Protein AF-A0A840X1L0-F1 (afdb_monomer)

Radius of gyration: 20.48 Å; Cα contacts (8 Å, |Δi|>4): 246; chains: 1; bounding box: 60×46×47 Å

Nearest PDB structures (foldseek):
  3f29-assembly1_B  TM=5.131E-01  e=6.169E+00  Thioalkalivibrio nitratireducens
  8aw5-assembly1_A  TM=2.197E-01  e=5.873E+00  Aquifex aeolicus VF5

Structure (mmCIF, N/CA/C/O backbone):
data_AF-A0A840X1L0-F1
#
_entry.id   AF-A0A840X1L0-F1
#
loop_
_atom_site.group_PDB
_atom_site.id
_atom_site.type_symbol
_atom_site.label_atom_id
_atom_site.label_alt_id
_atom_site.label_comp_id
_atom_site.label_asym_id
_atom_site.label_entity_id
_atom_site.label_seq_id
_atom_site.pdbx_PDB_ins_code
_atom_site.Cartn_x
_atom_site.Cartn_y
_atom_site.Cartn_z
_atom_site.occupancy
_atom_site.B_iso_or_equiv
_atom_site.auth_seq_id
_atom_site.auth_comp_id
_atom_site.auth_asym_id
_atom_site.auth_atom_id
_atom_site.pdbx_PDB_model_num
ATOM 1 N N . MET A 1 1 ? 15.094 -2.395 4.837 1.00 76.94 1 MET A N 1
ATOM 2 C CA . MET A 1 1 ? 13.686 -2.517 4.386 1.00 76.94 1 MET A CA 1
ATOM 3 C C . MET A 1 1 ? 12.914 -3.571 5.169 1.00 76.94 1 MET A C 1
ATOM 5 O O . MET A 1 1 ? 11.973 -3.177 5.838 1.00 76.94 1 MET A O 1
ATOM 9 N N . MET A 1 2 ? 13.330 -4.845 5.194 1.00 79.12 2 MET A N 1
ATOM 10 C CA . MET A 1 2 ? 12.632 -5.902 5.961 1.00 79.12 2 MET A CA 1
ATOM 11 C C . MET A 1 2 ? 12.401 -5.561 7.449 1.00 79.12 2 MET A C 1
ATOM 13 O O . MET A 1 2 ? 11.320 -5.793 7.987 1.00 79.12 2 MET A O 1
ATOM 17 N N . LEU A 1 3 ? 13.386 -4.930 8.101 1.00 83.38 3 LEU A N 1
ATOM 18 C CA . LEU A 1 3 ? 13.249 -4.443 9.479 1.00 83.38 3 LEU A CA 1
ATOM 19 C C . LEU A 1 3 ? 12.115 -3.411 9.621 1.00 83.38 3 LEU A C 1
ATOM 21 O O . LEU A 1 3 ? 11.230 -3.569 10.457 1.00 83.38 3 LEU A O 1
ATOM 25 N N . ALA A 1 4 ? 12.105 -2.388 8.761 1.00 81.19 4 ALA A N 1
ATOM 26 C CA . ALA A 1 4 ? 11.082 -1.345 8.772 1.00 81.19 4 ALA A CA 1
ATOM 27 C C . ALA A 1 4 ? 9.690 -1.914 8.463 1.00 81.19 4 ALA A C 1
ATOM 29 O O . ALA A 1 4 ? 8.720 -1.544 9.118 1.00 81.19 4 ALA A O 1
ATOM 30 N N . THR A 1 5 ? 9.579 -2.873 7.534 1.00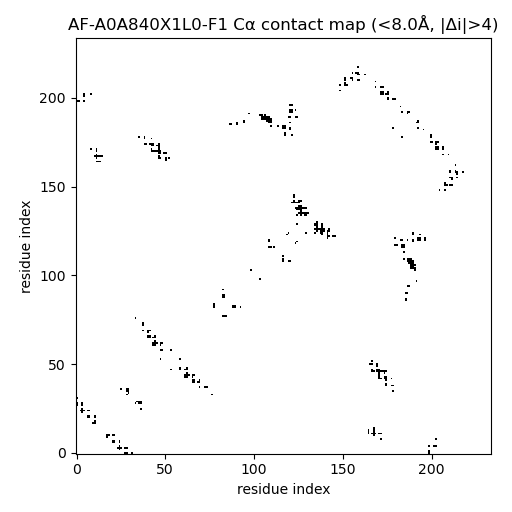 81.44 5 THR A N 1
ATOM 31 C CA . THR A 1 5 ? 8.301 -3.547 7.266 1.00 81.44 5 THR A CA 1
ATOM 32 C C . THR A 1 5 ? 7.798 -4.314 8.489 1.00 81.44 5 THR A C 1
ATOM 34 O O . THR A 1 5 ? 6.617 -4.225 8.810 1.00 81.44 5 THR A O 1
ATOM 37 N N . GLY A 1 6 ? 8.681 -4.990 9.232 1.00 81.19 6 GLY A N 1
ATOM 38 C CA . GLY A 1 6 ? 8.312 -5.662 10.483 1.00 81.19 6 GLY A CA 1
ATOM 39 C C . GLY A 1 6 ? 7.810 -4.687 11.553 1.00 81.19 6 GLY A C 1
ATOM 40 O O . GLY A 1 6 ? 6.776 -4.929 12.177 1.00 81.19 6 GLY A O 1
ATOM 41 N N . MET A 1 7 ? 8.487 -3.546 11.712 1.00 82.19 7 MET A N 1
ATOM 42 C CA . MET A 1 7 ? 8.081 -2.485 12.644 1.00 82.19 7 MET A CA 1
ATOM 43 C C . MET A 1 7 ? 6.714 -1.883 12.283 1.00 82.19 7 MET A C 1
ATOM 45 O O . MET A 1 7 ? 5.885 -1.677 13.170 1.00 82.19 7 MET A O 1
ATOM 49 N N . LEU A 1 8 ? 6.433 -1.663 10.994 1.00 82.88 8 LEU A N 1
ATOM 50 C CA . LEU A 1 8 ? 5.134 -1.154 10.534 1.00 82.88 8 LEU A CA 1
ATOM 51 C C . LEU A 1 8 ? 3.996 -2.162 10.723 1.00 82.88 8 LEU A C 1
ATOM 53 O O . LEU A 1 8 ? 2.892 -1.783 11.116 1.00 82.88 8 LEU A O 1
ATOM 57 N N . LEU A 1 9 ? 4.259 -3.450 10.492 1.00 80.88 9 LEU A N 1
ATOM 58 C CA . LEU A 1 9 ? 3.289 -4.510 10.773 1.00 80.88 9 LEU A CA 1
ATOM 59 C C . LEU A 1 9 ? 2.964 -4.586 12.272 1.00 80.88 9 LEU A C 1
ATOM 61 O O . LEU A 1 9 ? 1.806 -4.776 12.645 1.00 80.88 9 LEU A O 1
ATOM 65 N N . TRP A 1 10 ? 3.961 -4.383 13.136 1.00 81.62 10 TRP A N 1
ATOM 66 C CA . TRP A 1 10 ? 3.752 -4.314 14.582 1.00 81.62 10 TRP A CA 1
ATOM 67 C C . TRP A 1 10 ? 2.974 -3.061 15.006 1.00 81.62 10 TRP A C 1
ATOM 69 O O . TRP A 1 10 ? 2.060 -3.140 15.833 1.00 81.62 10 TRP A O 1
ATOM 79 N N . PHE A 1 11 ? 3.284 -1.911 14.403 1.00 80.75 11 PHE A N 1
ATOM 80 C CA . PHE A 1 11 ? 2.536 -0.669 14.597 1.00 80.75 11 PHE A CA 1
ATOM 81 C C . PHE A 1 11 ? 1.050 -0.846 14.255 1.00 80.75 11 PHE A C 1
ATOM 83 O O . PHE A 1 11 ? 0.192 -0.453 15.047 1.00 80.75 11 PHE A O 1
ATOM 90 N N . ALA A 1 12 ? 0.733 -1.516 13.143 1.00 75.31 12 ALA A N 1
ATOM 91 C CA . ALA A 1 12 ? -0.646 -1.745 12.715 1.00 75.31 12 ALA A CA 1
ATOM 92 C C . ALA A 1 12 ? -1.486 -2.541 13.731 1.00 75.31 12 ALA A C 1
ATOM 94 O O . ALA A 1 12 ? -2.704 -2.400 13.758 1.00 75.31 12 ALA A O 1
ATOM 95 N N . LYS A 1 13 ? -0.871 -3.343 14.607 1.00 75.88 13 LYS A N 1
ATOM 96 C CA . LYS A 1 13 ? -1.610 -4.045 15.666 1.00 75.88 13 LYS A CA 1
ATOM 97 C C . LYS A 1 13 ? -2.106 -3.096 16.763 1.00 75.88 13 LYS A C 1
ATOM 99 O O . LYS A 1 13 ? -3.171 -3.320 17.315 1.00 75.88 13 LYS A O 1
ATOM 104 N N . ASN A 1 14 ? -1.333 -2.063 17.100 1.00 73.62 14 ASN A N 1
ATOM 105 C CA . ASN A 1 14 ? -1.653 -1.108 18.166 1.00 73.62 14 ASN A CA 1
ATOM 106 C C . ASN A 1 14 ? -1.073 0.277 17.828 1.00 73.62 14 ASN A C 1
ATOM 108 O O . ASN A 1 14 ? 0.032 0.601 18.277 1.00 73.62 14 ASN A O 1
ATOM 112 N N . PRO A 1 15 ? -1.801 1.115 17.068 1.00 68.50 15 PRO A N 1
ATOM 113 C CA . PRO A 1 15 ? -1.257 2.375 16.564 1.00 68.50 15 PRO A CA 1
ATOM 114 C C . PRO A 1 15 ? -0.980 3.408 17.669 1.00 68.50 15 PRO A C 1
ATOM 116 O O . PRO A 1 15 ? -0.038 4.186 17.562 1.00 68.50 15 PRO A O 1
ATOM 119 N N . SER A 1 16 ? -1.747 3.402 18.765 1.00 64.56 16 SER A N 1
ATOM 120 C CA . SER A 1 16 ? -1.632 4.403 19.839 1.00 64.56 16 SER A CA 1
ATOM 121 C C . SER A 1 16 ? -0.413 4.224 20.748 1.00 64.56 16 SER A C 1
ATOM 123 O O . SER A 1 16 ? 0.086 5.203 21.293 1.00 64.56 16 SER A O 1
ATOM 125 N N . ARG A 1 17 ? 0.088 2.994 20.921 1.00 68.88 17 ARG A N 1
ATOM 126 C CA . ARG A 1 17 ? 1.220 2.697 21.822 1.00 68.88 17 ARG A CA 1
ATOM 127 C C . ARG A 1 17 ? 2.572 2.617 21.118 1.00 68.88 17 ARG A C 1
ATOM 129 O O . ARG A 1 17 ? 3.599 2.570 21.782 1.00 68.88 17 ARG A O 1
ATOM 136 N N . HIS A 1 18 ? 2.587 2.600 19.789 1.00 78.31 18 HIS A N 1
ATOM 137 C CA . HIS A 1 18 ? 3.784 2.293 19.005 1.00 78.31 18 HIS A CA 1
ATOM 138 C C . HIS A 1 18 ? 4.241 3.453 18.109 1.00 78.31 18 HIS A C 1
ATOM 140 O O . HIS A 1 18 ? 4.889 3.227 17.090 1.00 78.31 18 HIS A O 1
ATOM 146 N N . LEU A 1 19 ? 3.953 4.705 18.486 1.00 77.19 19 LEU A N 1
ATOM 147 C CA . LEU A 1 19 ? 4.343 5.883 17.700 1.00 77.19 19 LEU A CA 1
ATOM 148 C C . LEU A 1 19 ? 5.865 5.979 17.483 1.00 77.19 19 LEU A C 1
ATOM 150 O O . LEU A 1 19 ? 6.313 6.329 16.396 1.00 77.19 19 LEU A O 1
ATOM 154 N N . MET A 1 20 ? 6.672 5.587 18.476 1.00 80.00 20 MET A N 1
ATOM 155 C CA . MET A 1 20 ? 8.137 5.550 18.339 1.00 80.00 20 MET A CA 1
ATOM 156 C C . MET A 1 20 ? 8.606 4.507 17.307 1.00 80.00 20 MET A C 1
ATOM 158 O O . MET A 1 20 ? 9.593 4.727 16.603 1.00 80.00 20 MET A O 1
ATOM 162 N N . LEU A 1 21 ? 7.880 3.390 17.164 1.00 83.25 21 LEU A N 1
ATOM 163 C CA . LEU A 1 21 ? 8.160 2.380 16.137 1.00 83.25 21 LEU A CA 1
ATOM 164 C C . LEU A 1 21 ? 7.781 2.879 14.740 1.00 83.25 21 LEU A C 1
ATOM 166 O O . LEU A 1 21 ? 8.489 2.593 13.781 1.00 83.25 21 LEU A O 1
ATOM 170 N N . LEU A 1 22 ? 6.706 3.664 14.623 1.00 83.25 22 LEU A N 1
ATOM 171 C CA . LEU A 1 22 ? 6.345 4.317 13.364 1.00 83.25 22 LEU A CA 1
ATOM 172 C C . LEU A 1 22 ? 7.429 5.307 12.921 1.00 83.25 22 LEU A C 1
ATOM 174 O O . LEU A 1 22 ? 7.860 5.256 11.772 1.00 83.25 22 LEU A O 1
ATOM 178 N N . LEU A 1 23 ? 7.879 6.183 13.826 1.00 84.69 23 LEU A N 1
ATOM 179 C CA . LEU A 1 23 ? 8.892 7.194 13.513 1.00 84.69 23 LEU A CA 1
ATOM 180 C C . LEU A 1 23 ? 10.217 6.550 13.095 1.00 84.69 23 LEU A C 1
ATOM 182 O O . LEU A 1 23 ? 10.747 6.881 12.040 1.00 84.69 23 LEU A O 1
ATOM 186 N N . SER A 1 24 ? 10.706 5.571 13.861 1.00 84.94 24 SER A N 1
ATOM 187 C CA . SER A 1 24 ? 11.935 4.844 13.510 1.00 84.94 24 SER A CA 1
ATOM 188 C C . SER A 1 24 ? 11.811 4.079 12.187 1.00 84.94 24 SER A C 1
ATOM 190 O O . SER A 1 24 ? 12.725 4.135 11.361 1.00 84.94 24 SER A O 1
ATOM 192 N N . ALA A 1 25 ? 10.674 3.424 11.928 1.00 86.12 25 ALA A N 1
ATOM 193 C CA . ALA A 1 25 ? 10.432 2.752 10.655 1.00 86.12 25 ALA A CA 1
ATOM 194 C C . ALA A 1 25 ? 10.409 3.735 9.475 1.00 86.12 25 ALA A C 1
ATOM 196 O O . ALA A 1 25 ? 11.018 3.450 8.443 1.00 86.12 25 ALA A O 1
ATOM 197 N N . LEU A 1 26 ? 9.759 4.894 9.630 1.00 85.25 26 LEU A N 1
ATOM 198 C CA . LEU A 1 26 ? 9.714 5.942 8.610 1.00 85.25 26 LEU A CA 1
ATOM 199 C C . LEU A 1 26 ? 11.097 6.526 8.332 1.00 85.25 26 LEU A C 1
ATOM 201 O O . LEU A 1 26 ? 11.437 6.686 7.166 1.00 85.25 26 LEU A O 1
ATOM 205 N N . THR A 1 27 ? 11.922 6.772 9.353 1.00 84.44 27 THR A N 1
ATOM 206 C CA . THR A 1 27 ? 13.304 7.239 9.157 1.00 84.44 27 THR A CA 1
ATOM 207 C C . THR A 1 27 ? 14.124 6.221 8.368 1.00 84.44 27 THR A C 1
ATOM 209 O O . THR A 1 27 ? 14.768 6.575 7.382 1.00 84.44 27 THR A O 1
ATOM 212 N N . ILE A 1 28 ? 14.055 4.938 8.737 1.00 86.00 28 ILE A N 1
ATOM 213 C CA . ILE A 1 28 ? 14.758 3.868 8.010 1.00 86.00 28 ILE A CA 1
ATOM 214 C C . ILE A 1 28 ? 14.237 3.754 6.571 1.00 86.00 28 ILE A C 1
ATOM 216 O O . ILE A 1 28 ? 15.016 3.523 5.642 1.00 86.00 28 ILE A O 1
ATOM 220 N N . MET A 1 29 ? 12.925 3.906 6.364 1.00 84.31 29 MET A N 1
ATOM 221 C CA . MET A 1 29 ? 12.347 3.901 5.024 1.00 84.31 29 MET A CA 1
ATOM 222 C C . MET A 1 29 ? 12.797 5.103 4.201 1.00 84.31 29 MET A C 1
ATOM 224 O O . MET A 1 29 ? 13.170 4.910 3.049 1.00 84.31 29 MET A O 1
ATOM 228 N N . LEU A 1 30 ? 12.823 6.299 4.786 1.00 81.00 30 LEU A N 1
ATOM 229 C CA . LEU A 1 30 ? 13.235 7.527 4.115 1.00 81.00 30 LEU A CA 1
ATOM 230 C C . LEU A 1 30 ? 14.690 7.442 3.640 1.00 81.00 30 LEU A C 1
ATOM 232 O O . LEU A 1 30 ? 14.973 7.786 2.497 1.00 81.00 30 LEU A O 1
ATOM 236 N N . LEU A 1 31 ? 15.585 6.915 4.484 1.00 78.38 31 LEU A N 1
ATOM 237 C CA . LEU A 1 31 ? 17.009 6.771 4.167 1.00 78.38 31 LEU A CA 1
ATOM 238 C C . LEU A 1 31 ? 17.273 5.791 3.022 1.00 78.38 31 LEU A C 1
ATOM 240 O O . LEU A 1 31 ? 18.158 6.019 2.204 1.00 78.38 31 LEU A O 1
ATOM 244 N N . VAL A 1 32 ? 16.539 4.678 2.975 1.00 77.19 32 VAL A N 1
ATOM 245 C CA . VAL A 1 32 ? 16.833 3.608 2.011 1.00 77.19 32 VAL A CA 1
ATOM 246 C C . VAL A 1 32 ? 15.974 3.730 0.746 1.00 77.19 32 VAL A C 1
ATOM 248 O O . VAL A 1 32 ? 16.472 3.448 -0.341 1.00 77.19 32 VAL A O 1
ATOM 251 N N . ARG A 1 33 ? 14.689 4.109 0.857 1.00 76.69 33 ARG A N 1
ATOM 252 C CA . ARG A 1 33 ? 13.728 4.264 -0.260 1.00 76.69 33 ARG A CA 1
ATOM 253 C C . ARG A 1 33 ? 12.643 5.307 0.074 1.00 76.69 33 ARG A C 1
ATOM 255 O O . ARG A 1 33 ? 11.551 4.926 0.512 1.00 76.69 33 ARG A O 1
ATOM 262 N N . PRO A 1 34 ? 12.889 6.603 -0.183 1.00 77.94 34 PRO A N 1
ATOM 263 C CA . PRO A 1 34 ? 12.006 7.687 0.254 1.00 77.94 34 PRO A CA 1
ATOM 264 C C . PRO A 1 34 ? 10.583 7.616 -0.321 1.00 77.94 34 PRO A C 1
ATOM 266 O O . PRO A 1 34 ? 9.619 7.893 0.391 1.00 77.94 34 PRO A O 1
ATOM 269 N N . HIS A 1 35 ? 10.416 7.138 -1.558 1.00 78.81 35 HIS A N 1
ATOM 270 C CA . HIS A 1 35 ? 9.094 6.951 -2.171 1.00 78.81 35 HIS A CA 1
ATOM 271 C C . HIS A 1 35 ? 8.207 5.958 -1.395 1.00 78.81 35 HIS A C 1
ATOM 273 O O . HIS A 1 35 ? 7.007 6.187 -1.256 1.00 78.81 35 HIS A O 1
ATOM 279 N N . MET A 1 36 ? 8.773 4.881 -0.831 1.00 82.50 36 MET A N 1
ATOM 280 C CA . MET A 1 36 ? 7.998 3.898 -0.056 1.00 82.50 36 MET A CA 1
ATOM 281 C C . MET A 1 36 ? 7.487 4.487 1.262 1.00 82.50 36 MET A C 1
ATOM 283 O O . MET A 1 36 ? 6.375 4.161 1.682 1.00 82.50 36 MET A O 1
ATOM 287 N N . ALA A 1 37 ? 8.281 5.359 1.897 1.00 84.00 37 ALA A N 1
ATOM 288 C CA . ALA A 1 37 ? 7.882 6.079 3.105 1.00 84.00 37 ALA A CA 1
ATOM 289 C C . ALA A 1 37 ? 6.722 7.038 2.810 1.00 84.00 37 ALA A C 1
ATOM 291 O O . ALA A 1 37 ? 5.739 7.072 3.552 1.00 84.00 37 ALA A O 1
ATOM 292 N N . LEU A 1 38 ? 6.804 7.764 1.690 1.00 82.94 38 LEU A N 1
ATOM 293 C CA . LEU A 1 38 ? 5.766 8.699 1.263 1.00 82.94 38 LEU A CA 1
ATOM 294 C C . LEU A 1 38 ? 4.433 7.986 1.003 1.00 82.94 38 LEU A C 1
ATOM 296 O O . LEU A 1 38 ? 3.395 8.400 1.519 1.00 82.94 38 LEU A O 1
ATOM 300 N N . MET A 1 39 ? 4.466 6.862 0.280 1.00 86.25 39 MET A N 1
ATOM 301 C CA . MET A 1 39 ? 3.274 6.039 0.045 1.00 86.25 39 MET A CA 1
ATOM 302 C C . MET A 1 39 ? 2.659 5.526 1.353 1.00 86.25 39 MET A C 1
ATOM 304 O O . MET A 1 39 ? 1.435 5.452 1.470 1.00 86.25 39 MET A O 1
ATOM 308 N N . PHE A 1 40 ? 3.483 5.215 2.360 1.00 87.19 40 PHE A N 1
ATOM 309 C CA . PHE A 1 40 ? 2.995 4.798 3.675 1.00 87.19 40 PHE A CA 1
ATOM 310 C C . PHE A 1 40 ? 2.309 5.937 4.435 1.00 87.19 40 PHE A C 1
ATOM 312 O O . PHE A 1 40 ? 1.254 5.721 5.030 1.00 87.19 40 PHE A O 1
ATOM 319 N N . LEU A 1 41 ? 2.851 7.155 4.379 1.00 85.56 41 LEU A N 1
ATOM 320 C CA . LEU A 1 41 ? 2.227 8.336 4.986 1.00 85.56 41 LEU A CA 1
ATOM 321 C C . LEU A 1 41 ? 0.857 8.640 4.367 1.00 85.56 41 LEU A C 1
ATOM 323 O O . LEU A 1 41 ? -0.118 8.842 5.092 1.00 85.56 41 LEU A O 1
ATOM 327 N N . ILE A 1 42 ? 0.756 8.593 3.035 1.00 85.81 42 ILE A N 1
ATOM 328 C CA . ILE A 1 42 ? -0.525 8.759 2.330 1.00 85.81 42 ILE A CA 1
ATOM 329 C C . ILE A 1 42 ? -1.509 7.666 2.772 1.00 85.81 42 ILE A C 1
ATOM 331 O O . ILE A 1 42 ? -2.661 7.950 3.110 1.00 85.81 42 ILE A O 1
ATOM 335 N N . ALA A 1 43 ? -1.049 6.417 2.842 1.00 87.88 43 ALA A N 1
ATOM 336 C CA . ALA A 1 43 ? -1.866 5.294 3.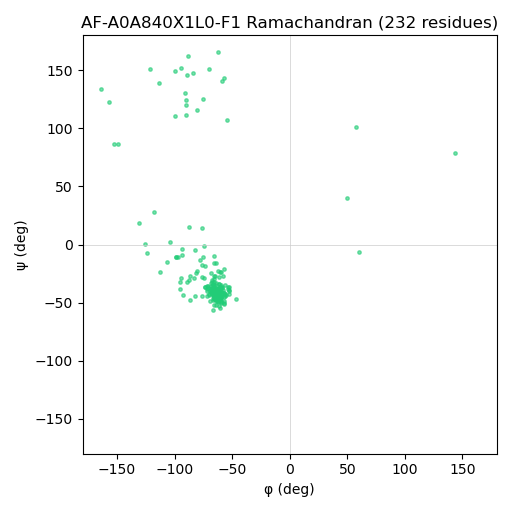283 1.00 87.88 43 ALA A CA 1
ATOM 337 C C . ALA A 1 43 ? -2.334 5.394 4.739 1.00 87.88 43 ALA A C 1
ATOM 339 O O . ALA A 1 43 ? -3.445 4.954 5.045 1.00 87.88 43 ALA A O 1
ATOM 340 N N . LEU A 1 44 ? -1.531 5.986 5.626 1.00 85.88 44 LEU A N 1
ATOM 341 C CA . LEU A 1 44 ? -1.908 6.250 7.014 1.00 85.88 44 LEU A CA 1
ATOM 342 C C . LEU A 1 44 ? -3.083 7.231 7.080 1.00 85.88 44 LEU A C 1
ATOM 344 O O . LEU A 1 44 ? -4.058 6.968 7.788 1.00 85.88 44 LEU A O 1
ATOM 348 N N . GLY A 1 45 ? -3.042 8.306 6.289 1.00 83.12 45 GLY A N 1
ATOM 349 C CA . GLY A 1 45 ? -4.167 9.233 6.147 1.00 83.12 45 GLY A CA 1
ATOM 350 C C . GLY A 1 45 ? -5.420 8.541 5.600 1.00 83.12 45 GLY A C 1
ATOM 351 O O . GLY A 1 45 ? -6.471 8.541 6.245 1.00 83.12 45 GLY A O 1
ATOM 352 N N . VAL A 1 46 ? -5.302 7.876 4.447 1.00 85.31 46 VAL A N 1
ATOM 353 C CA . VAL A 1 46 ? -6.437 7.222 3.767 1.00 85.31 46 VAL A CA 1
ATOM 354 C C . VAL A 1 46 ? -7.043 6.095 4.614 1.00 85.31 46 VAL A C 1
ATOM 356 O O . VAL A 1 46 ? -8.260 6.038 4.792 1.00 85.31 46 VAL A O 1
ATOM 359 N N . GLY A 1 47 ? -6.224 5.215 5.193 1.00 83.62 47 GLY A N 1
ATOM 360 C CA . GLY A 1 47 ? -6.695 4.102 6.026 1.00 83.62 47 GLY A CA 1
ATOM 361 C C . GLY A 1 47 ? -7.454 4.564 7.271 1.00 83.62 47 GLY A C 1
ATOM 362 O O . GLY A 1 47 ? -8.516 4.021 7.592 1.00 83.62 47 GLY A O 1
ATOM 363 N N . ASN A 1 48 ? -6.982 5.625 7.928 1.00 81.56 48 ASN A N 1
ATOM 364 C CA . ASN A 1 48 ? -7.690 6.209 9.068 1.00 81.56 48 ASN A CA 1
ATOM 365 C C . ASN A 1 48 ? -9.031 6.833 8.653 1.00 81.56 48 ASN A C 1
ATOM 367 O O . ASN A 1 48 ? -10.018 6.720 9.388 1.00 81.56 48 ASN A O 1
ATOM 371 N N . ILE A 1 49 ? -9.109 7.431 7.458 1.00 81.31 49 ILE A N 1
ATOM 372 C CA . ILE A 1 49 ? -10.368 7.963 6.929 1.00 81.31 49 ILE A CA 1
ATOM 373 C C . ILE A 1 49 ? -11.397 6.851 6.717 1.00 81.31 49 ILE A C 1
ATOM 375 O O . ILE A 1 49 ? -12.550 7.024 7.130 1.00 81.31 49 ILE A O 1
ATOM 379 N N . LEU A 1 50 ? -10.978 5.724 6.138 1.00 79.06 50 LEU A N 1
ATOM 380 C CA . LEU A 1 50 ? -11.843 4.589 5.803 1.00 79.06 50 LEU A CA 1
ATOM 381 C C . LEU A 1 50 ? -12.393 3.850 7.030 1.00 79.06 50 LEU A C 1
ATOM 383 O O . LEU A 1 50 ? -13.449 3.227 6.951 1.00 79.06 50 LEU A O 1
ATOM 387 N N . THR A 1 51 ? -11.713 3.924 8.175 1.00 72.00 51 THR A N 1
ATOM 388 C CA . THR A 1 51 ? -12.068 3.082 9.326 1.00 72.00 51 THR A CA 1
ATOM 389 C C . THR A 1 51 ? -13.251 3.616 10.143 1.00 72.00 51 THR A C 1
ATOM 391 O O . THR A 1 51 ? -13.901 2.845 10.839 1.00 72.00 51 THR A O 1
ATOM 394 N N . GLY A 1 52 ? -13.566 4.913 10.105 1.00 62.47 52 GLY A N 1
ATOM 395 C CA . GLY A 1 52 ? -14.749 5.497 10.773 1.00 62.47 52 GLY A CA 1
ATOM 396 C C . GLY A 1 52 ? -14.849 5.348 12.309 1.00 62.47 52 GLY A C 1
ATOM 397 O O . GLY A 1 52 ? -15.739 5.936 12.908 1.00 62.47 52 GLY A O 1
ATOM 398 N N . ARG A 1 53 ? -13.953 4.592 12.959 1.00 64.19 53 ARG A N 1
ATOM 399 C CA . ARG A 1 53 ? -13.986 4.246 14.395 1.00 64.19 53 ARG A CA 1
ATOM 400 C C . ARG A 1 53 ? -13.176 5.176 15.303 1.00 64.19 53 ARG A C 1
ATOM 402 O O . ARG A 1 53 ? -13.170 4.983 16.513 1.00 64.19 53 ARG A O 1
ATOM 409 N N . MET A 1 54 ? -12.459 6.142 14.736 1.00 63.12 54 MET A N 1
ATOM 410 C CA . MET A 1 54 ? -11.716 7.149 15.500 1.00 63.12 54 MET A CA 1
ATOM 411 C C . MET A 1 54 ? -12.562 8.408 15.685 1.00 63.12 54 MET A C 1
ATOM 413 O O . MET A 1 54 ? -13.390 8.729 14.832 1.00 63.12 54 MET A O 1
ATOM 417 N N . SER A 1 55 ? -12.323 9.146 16.773 1.00 70.81 55 SER A N 1
ATOM 418 C CA . SER A 1 55 ? -12.926 10.467 16.958 1.00 70.81 55 SER A CA 1
ATOM 419 C C . SER A 1 55 ? -12.556 11.382 15.786 1.00 70.81 55 SER A C 1
ATOM 421 O O . SER A 1 55 ? -11.439 11.322 15.260 1.00 70.81 55 SER A O 1
ATOM 423 N N . LEU A 1 56 ? -13.502 12.229 15.369 1.00 71.12 56 LEU A N 1
ATOM 424 C CA . LEU A 1 56 ? -13.345 13.120 14.214 1.00 71.12 56 LEU A CA 1
ATOM 425 C C . LEU A 1 56 ? -12.055 13.959 14.314 1.00 71.12 56 LEU A C 1
ATOM 427 O O . LEU A 1 56 ? -11.332 14.110 13.336 1.00 71.12 56 LEU A O 1
ATOM 431 N N . ILE A 1 57 ? -11.728 14.412 15.528 1.00 73.25 57 ILE A N 1
ATOM 432 C CA . ILE A 1 57 ? -10.540 15.212 15.850 1.00 73.25 57 ILE A CA 1
ATOM 433 C C . ILE A 1 57 ? -9.249 14.421 15.613 1.00 73.25 57 ILE A C 1
ATOM 435 O O . ILE A 1 57 ? -8.340 14.920 14.955 1.00 73.25 57 ILE A O 1
ATOM 439 N N . ALA A 1 58 ? -9.167 13.174 16.089 1.00 71.44 58 ALA A N 1
ATOM 440 C CA . ALA A 1 58 ? -7.984 12.345 15.871 1.00 71.44 58 ALA A CA 1
ATOM 441 C C . ALA A 1 58 ? -7.817 12.010 14.380 1.00 71.44 58 ALA A C 1
ATOM 443 O O . ALA A 1 58 ? -6.711 12.084 13.848 1.00 71.44 58 ALA A O 1
ATOM 444 N N . LYS A 1 59 ? -8.917 11.714 13.677 1.00 75.38 59 LYS A N 1
ATOM 445 C CA . LYS A 1 59 ? -8.910 11.462 12.228 1.00 75.38 59 LYS A CA 1
ATOM 446 C C . LYS A 1 59 ? -8.392 12.670 11.443 1.00 75.38 59 LYS A C 1
ATOM 448 O O . LYS A 1 59 ? -7.536 12.498 10.574 1.00 75.38 59 LYS A O 1
ATOM 453 N N . ILE A 1 60 ? -8.872 13.872 11.764 1.00 76.81 60 ILE A N 1
ATOM 454 C CA . ILE A 1 60 ? -8.410 15.116 11.136 1.00 76.81 60 ILE A CA 1
ATOM 455 C C . ILE A 1 60 ? -6.936 15.360 11.474 1.00 76.81 60 ILE A C 1
ATOM 457 O O . ILE A 1 60 ? -6.154 15.585 10.558 1.00 76.81 60 ILE A O 1
ATOM 461 N N . GLY A 1 61 ? -6.530 15.218 12.739 1.00 80.12 61 GLY A N 1
ATOM 462 C CA . GLY A 1 61 ? -5.145 15.429 13.172 1.00 80.12 61 GLY A CA 1
ATOM 463 C C . GLY A 1 61 ? -4.138 14.513 12.472 1.00 80.12 61 GLY A C 1
ATOM 464 O O . GLY A 1 61 ? -3.159 14.997 11.910 1.00 80.12 61 GLY A O 1
ATOM 465 N N . PHE A 1 62 ? -4.392 13.199 12.431 1.00 75.31 62 PHE A N 1
ATOM 466 C CA . PHE A 1 62 ? -3.499 12.247 11.755 1.00 75.31 62 PHE A CA 1
ATOM 467 C C . PHE A 1 62 ? -3.451 12.460 10.241 1.00 75.31 62 PHE A C 1
ATOM 469 O O . PHE A 1 62 ? -2.380 12.360 9.642 1.00 75.31 62 PHE A O 1
ATOM 476 N N . THR A 1 63 ? -4.591 12.762 9.617 1.00 79.38 63 THR A N 1
ATOM 477 C CA . THR A 1 63 ? -4.648 13.022 8.171 1.00 79.38 63 THR A CA 1
ATOM 478 C C . THR A 1 63 ? -3.903 14.307 7.830 1.00 79.38 63 THR A C 1
ATOM 480 O O . THR A 1 63 ? -3.062 14.305 6.937 1.00 79.38 63 THR A O 1
ATOM 483 N N . PHE A 1 64 ? -4.160 15.381 8.575 1.00 83.62 64 PHE A N 1
ATOM 484 C CA . PHE A 1 64 ? -3.506 16.671 8.395 1.00 83.62 64 PHE A CA 1
ATOM 485 C C . PHE A 1 64 ? -1.993 16.563 8.587 1.00 83.62 64 PHE A C 1
ATOM 487 O O . PHE A 1 64 ? -1.238 17.002 7.726 1.00 83.62 64 PHE A O 1
ATOM 494 N N . LEU A 1 65 ? -1.547 15.888 9.650 1.00 83.06 65 LEU A N 1
ATOM 495 C CA . LEU A 1 65 ? -0.128 15.632 9.890 1.00 83.06 65 LEU A CA 1
ATOM 496 C C . LEU A 1 65 ? 0.513 14.848 8.736 1.00 83.06 65 LEU A C 1
ATOM 498 O O . LEU A 1 65 ? 1.609 15.184 8.299 1.00 83.06 65 LEU A O 1
ATOM 502 N N . SER A 1 66 ? -0.181 13.832 8.216 1.00 79.69 66 SER A N 1
ATOM 503 C CA . SER A 1 66 ? 0.313 13.031 7.090 1.00 79.69 66 SER A CA 1
ATOM 504 C C . SER A 1 66 ? 0.448 13.867 5.815 1.00 79.69 66 SER A C 1
ATOM 506 O O . SER A 1 66 ? 1.463 13.774 5.132 1.00 79.69 66 SER A O 1
ATOM 508 N N . VAL A 1 67 ? -0.539 14.717 5.516 1.00 84.19 67 VAL A N 1
ATOM 509 C CA . VAL A 1 67 ? -0.506 15.626 4.359 1.00 84.19 67 VAL A CA 1
ATOM 510 C C . VAL A 1 67 ? 0.603 16.664 4.507 1.00 84.19 67 VAL A C 1
ATOM 512 O O . VAL A 1 67 ? 1.336 16.886 3.550 1.00 84.19 67 VAL A O 1
ATOM 515 N N . LEU A 1 68 ? 0.783 17.248 5.695 1.00 85.19 68 LEU A N 1
ATOM 516 C CA . LEU A 1 68 ? 1.875 18.187 5.963 1.00 85.19 68 LEU A CA 1
ATOM 517 C C . LEU A 1 68 ? 3.250 17.541 5.767 1.00 85.19 68 LEU A C 1
ATOM 519 O O . LEU A 1 68 ? 4.110 18.121 5.111 1.00 85.19 68 LEU A O 1
ATOM 523 N N . LEU A 1 69 ? 3.449 16.329 6.293 1.00 82.31 69 LEU A N 1
ATOM 524 C CA . LEU A 1 69 ? 4.691 15.574 6.105 1.00 82.31 69 LEU A CA 1
ATOM 525 C C . LEU A 1 69 ? 4.958 15.292 4.625 1.00 82.31 69 LEU A C 1
ATOM 527 O O . LEU A 1 69 ? 6.081 15.478 4.169 1.00 82.31 69 LEU A O 1
ATOM 531 N N . VAL A 1 70 ? 3.939 14.875 3.871 1.00 80.88 70 VAL A N 1
ATOM 532 C CA . VAL A 1 70 ? 4.051 14.639 2.423 1.00 80.88 70 VAL A CA 1
ATOM 533 C C . VAL A 1 70 ? 4.392 15.934 1.683 1.00 80.88 70 VAL A C 1
ATOM 535 O O . VAL A 1 70 ? 5.315 15.937 0.875 1.00 80.88 70 VAL A O 1
ATOM 538 N N . ALA A 1 71 ? 3.694 17.030 1.986 1.00 81.88 71 ALA A N 1
ATOM 539 C CA . ALA A 1 71 ? 3.895 18.330 1.349 1.00 81.88 71 ALA A CA 1
ATOM 540 C C . ALA A 1 71 ? 5.272 18.939 1.650 1.00 81.88 71 ALA A C 1
ATOM 542 O O . ALA A 1 71 ? 5.805 19.659 0.817 1.00 81.88 71 ALA A O 1
ATOM 543 N N . PHE A 1 72 ? 5.854 18.641 2.813 1.00 84.62 72 PHE A N 1
ATOM 544 C CA . PHE A 1 72 ? 7.201 19.081 3.171 1.00 84.62 72 PHE A CA 1
ATOM 545 C C . PHE A 1 72 ? 8.291 18.177 2.578 1.00 84.62 72 PHE A C 1
ATOM 547 O O . PHE A 1 72 ? 9.289 18.663 2.051 1.00 84.62 72 PHE A O 1
ATOM 554 N N . LEU A 1 73 ? 8.110 16.854 2.651 1.00 80.44 73 LEU A N 1
ATOM 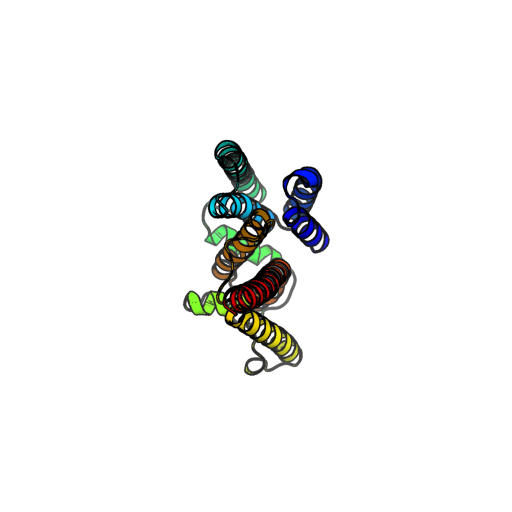555 C CA . LEU A 1 73 ? 9.115 15.893 2.195 1.00 80.44 73 LEU A CA 1
ATOM 556 C C . LEU A 1 73 ? 9.201 15.813 0.673 1.00 80.44 73 LEU A C 1
ATOM 558 O O . LEU A 1 73 ? 10.295 15.629 0.155 1.00 80.44 73 LEU A O 1
ATOM 562 N N . LEU A 1 74 ? 8.082 15.925 -0.047 1.00 78.62 74 LEU A N 1
ATOM 563 C CA . LEU A 1 74 ? 8.081 15.752 -1.498 1.00 78.62 74 LEU A CA 1
ATOM 564 C C . LEU A 1 74 ? 8.969 16.797 -2.206 1.00 78.62 74 LEU A C 1
ATOM 566 O O . LEU A 1 74 ? 9.891 16.363 -2.892 1.00 78.62 74 LEU A O 1
ATOM 570 N N . PRO A 1 75 ? 8.817 18.120 -1.992 1.00 79.50 75 PRO A N 1
ATOM 571 C CA . PRO A 1 75 ? 9.694 19.119 -2.606 1.00 79.50 75 PRO A CA 1
ATOM 572 C C . PRO A 1 75 ? 11.153 18.963 -2.175 1.00 79.50 75 PRO A C 1
ATOM 574 O O . PRO A 1 75 ? 12.040 18.988 -3.016 1.00 79.50 75 PRO A O 1
ATOM 577 N N . ALA A 1 76 ? 11.408 18.695 -0.887 1.00 78.06 76 ALA A N 1
ATOM 578 C CA . ALA A 1 76 ? 12.766 18.494 -0.382 1.00 78.06 76 ALA A CA 1
ATOM 579 C C . ALA A 1 76 ? 13.479 17.315 -1.066 1.00 78.06 76 ALA A C 1
ATOM 581 O O . ALA A 1 76 ? 14.680 17.374 -1.321 1.00 78.06 76 ALA A O 1
ATOM 582 N N . LEU A 1 77 ? 12.746 16.241 -1.375 1.00 74.62 77 LEU A N 1
ATOM 583 C CA . LEU A 1 77 ? 13.277 15.111 -2.133 1.00 74.62 77 LEU A CA 1
ATOM 584 C C . LEU A 1 77 ? 13.481 15.472 -3.610 1.00 74.62 77 LEU A C 1
ATOM 586 O O . LEU A 1 77 ? 14.468 15.042 -4.197 1.00 74.62 77 LEU A O 1
ATOM 590 N N . MET A 1 78 ? 12.583 16.253 -4.208 1.00 73.38 78 MET A N 1
ATOM 591 C CA . MET A 1 78 ? 12.700 16.672 -5.610 1.00 73.38 78 MET A CA 1
ATOM 592 C C . MET A 1 78 ? 13.890 17.606 -5.828 1.00 73.38 78 MET A C 1
ATOM 594 O O . MET A 1 78 ? 14.662 17.373 -6.755 1.00 73.38 78 MET A O 1
ATOM 598 N N . ASP A 1 79 ? 14.108 18.560 -4.923 1.00 78.81 79 ASP A N 1
ATOM 599 C CA . ASP A 1 79 ? 15.267 19.456 -4.938 1.00 78.81 79 ASP A CA 1
ATOM 600 C C . ASP A 1 79 ? 16.573 18.689 -4.685 1.00 78.81 79 ASP A C 1
ATOM 602 O O . ASP A 1 79 ? 17.555 18.876 -5.401 1.00 78.81 79 ASP A O 1
ATOM 606 N N . LEU A 1 80 ? 16.587 17.767 -3.711 1.00 71.75 80 LEU A N 1
ATOM 607 C CA . LEU A 1 80 ? 17.765 16.943 -3.404 1.00 71.75 80 LEU A CA 1
ATOM 608 C C . LEU A 1 80 ? 18.193 16.069 -4.591 1.00 71.75 80 LEU A C 1
ATOM 610 O O . LEU A 1 80 ? 19.380 15.782 -4.760 1.00 71.75 80 LEU A O 1
ATOM 614 N N . PHE A 1 81 ? 17.229 15.610 -5.386 1.00 67.00 81 PHE A N 1
ATOM 615 C CA . PHE A 1 81 ? 17.467 14.711 -6.511 1.00 67.00 81 PHE A CA 1
ATOM 616 C C . PHE A 1 81 ? 17.397 15.402 -7.878 1.00 67.00 81 PHE A C 1
ATOM 618 O O . PHE A 1 81 ? 17.588 14.729 -8.890 1.00 67.00 81 PHE A O 1
ATOM 625 N N . ASN A 1 82 ? 17.174 16.720 -7.901 1.00 69.31 82 ASN A N 1
ATOM 626 C CA . ASN A 1 82 ? 17.046 17.552 -9.096 1.00 69.31 82 ASN A CA 1
ATOM 627 C C . ASN A 1 82 ? 16.048 16.977 -10.127 1.00 69.31 82 ASN A C 1
ATOM 629 O O . ASN A 1 82 ? 16.308 16.975 -11.332 1.00 69.31 82 ASN A O 1
ATOM 633 N N . ILE A 1 83 ? 14.934 16.435 -9.626 1.00 67.94 83 ILE A N 1
ATOM 634 C CA . ILE A 1 83 ? 13.874 15.799 -10.417 1.00 67.94 83 ILE A CA 1
ATOM 635 C C . ILE A 1 83 ? 12.841 16.872 -10.770 1.00 67.94 83 ILE A C 1
ATOM 637 O O . ILE A 1 83 ? 12.391 17.600 -9.885 1.00 67.94 83 ILE A O 1
ATOM 641 N N . GLY A 1 84 ? 12.456 16.966 -12.045 1.00 62.81 84 GLY A N 1
ATOM 642 C CA . GLY A 1 84 ? 11.376 17.853 -12.474 1.00 62.81 84 GLY A CA 1
ATOM 643 C C . GLY A 1 84 ? 10.025 17.481 -11.851 1.00 62.81 84 GLY A C 1
ATOM 644 O O . GLY A 1 84 ? 9.850 16.418 -11.257 1.00 62.81 84 GLY A O 1
ATOM 645 N N . SER A 1 85 ? 9.055 18.392 -11.941 1.00 64.81 85 SER A N 1
ATOM 646 C CA . SER A 1 85 ? 7.739 18.267 -11.300 1.00 64.81 85 SER A CA 1
ATOM 647 C C . SER A 1 85 ? 6.866 17.126 -11.838 1.00 64.81 85 SER A C 1
ATOM 649 O O . SER A 1 85 ? 5.820 16.835 -11.253 1.00 64.81 85 SER A O 1
ATOM 651 N N . ASP A 1 86 ? 7.267 16.488 -12.939 1.00 64.50 86 ASP A N 1
ATOM 652 C CA . ASP A 1 86 ? 6.457 15.499 -13.634 1.00 64.50 86 ASP A CA 1
ATOM 653 C C . ASP A 1 86 ? 6.666 14.075 -13.104 1.00 64.50 86 ASP A C 1
ATOM 655 O O . ASP A 1 86 ? 7.759 13.637 -12.740 1.00 64.50 86 ASP A O 1
ATOM 659 N N . LEU A 1 87 ? 5.582 13.293 -13.121 1.00 56.00 87 LEU A N 1
ATOM 660 C CA . LEU A 1 87 ? 5.594 11.878 -12.727 1.00 56.00 87 LEU A CA 1
ATOM 661 C C . LEU A 1 87 ? 6.573 11.039 -13.566 1.00 56.00 87 LEU A C 1
ATOM 663 O O . LEU A 1 87 ? 7.090 10.033 -13.078 1.00 56.00 87 LEU A O 1
ATOM 667 N N . ASN A 1 88 ? 6.836 11.459 -14.805 1.00 60.22 88 ASN A N 1
ATOM 668 C CA . ASN A 1 88 ? 7.785 10.806 -15.703 1.00 60.22 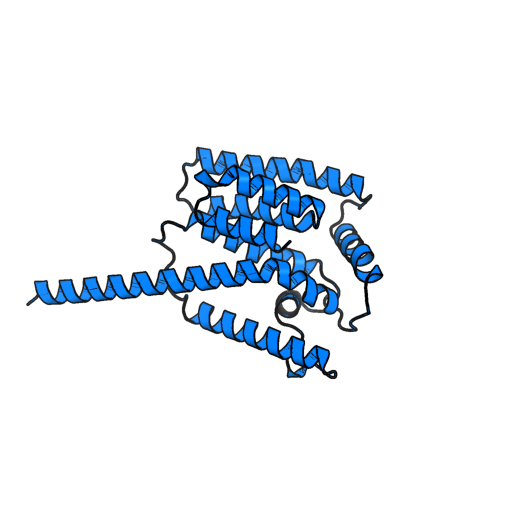88 ASN A CA 1
ATOM 669 C C . ASN A 1 88 ? 9.237 11.014 -15.257 1.00 60.22 88 ASN A C 1
ATOM 671 O O . ASN A 1 88 ? 10.018 10.068 -15.309 1.00 60.22 88 ASN A O 1
ATOM 675 N N . ASP A 1 89 ? 9.580 12.191 -14.731 1.00 65.69 89 ASP A N 1
ATOM 676 C CA . ASP A 1 89 ? 10.929 12.479 -14.231 1.00 65.69 89 ASP A CA 1
ATOM 677 C C . ASP A 1 89 ? 11.223 11.660 -12.968 1.00 65.69 89 ASP A C 1
ATOM 679 O O . ASP A 1 89 ? 12.315 11.115 -12.792 1.00 65.69 89 ASP A O 1
ATOM 683 N N . ILE A 1 90 ? 10.211 11.493 -12.108 1.00 63.03 90 ILE A N 1
ATOM 684 C CA . ILE A 1 90 ? 10.286 10.617 -10.931 1.00 63.03 90 ILE A CA 1
ATOM 685 C C . ILE A 1 90 ? 10.486 9.156 -11.361 1.00 63.03 90 ILE A C 1
ATOM 687 O O . ILE A 1 90 ? 11.296 8.443 -10.760 1.00 63.03 90 ILE A O 1
ATOM 691 N N . ALA A 1 91 ? 9.774 8.703 -12.398 1.00 63.16 91 ALA A N 1
ATOM 692 C CA . ALA A 1 91 ? 9.925 7.355 -12.944 1.00 63.16 91 ALA A CA 1
ATOM 693 C C . ALA A 1 91 ? 11.334 7.123 -13.512 1.00 63.16 91 ALA A C 1
ATOM 695 O O . ALA A 1 91 ? 11.986 6.139 -13.152 1.00 63.16 91 ALA A O 1
ATOM 696 N N . GLN A 1 92 ? 11.836 8.069 -14.307 1.00 64.50 92 GLN A N 1
ATOM 697 C CA . GLN A 1 92 ? 13.160 8.023 -14.927 1.00 64.50 92 GLN A CA 1
ATOM 698 C C . GLN A 1 92 ? 14.295 8.107 -13.889 1.00 64.50 92 GLN A C 1
ATOM 700 O O . GLN A 1 92 ? 15.334 7.452 -14.020 1.00 64.50 92 GLN A O 1
ATOM 705 N N . TYR A 1 93 ? 14.098 8.847 -12.796 1.00 67.81 93 TYR A N 1
ATOM 706 C CA . TYR A 1 93 ? 15.027 8.846 -11.666 1.00 67.81 93 TYR A CA 1
ATOM 707 C C . TYR A 1 93 ? 15.075 7.482 -10.957 1.00 67.81 93 TYR A C 1
ATOM 709 O O . TYR A 1 93 ? 16.154 6.965 -10.656 1.00 67.81 93 TYR A O 1
ATOM 717 N N . ILE A 1 94 ? 13.914 6.868 -10.697 1.00 64.88 94 ILE A N 1
ATOM 718 C CA . ILE A 1 94 ? 13.844 5.536 -10.073 1.00 64.88 94 ILE A CA 1
ATOM 719 C C . ILE A 1 94 ? 14.538 4.491 -10.956 1.00 64.88 94 ILE A C 1
ATOM 721 O O . ILE A 1 94 ? 15.253 3.634 -10.430 1.00 64.88 94 ILE A O 1
ATOM 725 N N . GLU A 1 95 ? 14.355 4.591 -12.272 1.00 65.25 95 GLU A N 1
ATOM 726 C CA . GLU A 1 95 ? 14.972 3.729 -13.278 1.00 65.25 95 GLU A CA 1
ATOM 727 C C . GLU A 1 95 ? 16.490 3.909 -13.344 1.00 65.25 95 GLU A C 1
ATOM 729 O O . GLU A 1 95 ? 17.215 2.951 -13.084 1.00 65.25 95 GLU A O 1
ATOM 734 N N . SER A 1 96 ? 16.986 5.131 -13.562 1.00 63.66 96 SER A N 1
ATOM 735 C CA . SER A 1 96 ? 18.427 5.399 -13.701 1.00 63.66 96 SER A CA 1
ATOM 736 C C . SER A 1 96 ? 19.244 4.931 -12.493 1.00 63.66 96 SER A C 1
ATOM 738 O O . SER A 1 96 ? 20.350 4.417 -12.639 1.00 63.66 96 SER A O 1
ATOM 740 N N . ARG A 1 97 ? 18.698 5.016 -11.274 1.00 63.56 97 ARG A N 1
ATOM 741 C CA . ARG A 1 97 ? 19.379 4.535 -10.058 1.00 63.56 97 ARG A CA 1
ATOM 742 C C . ARG A 1 97 ? 19.365 3.012 -9.899 1.00 63.56 97 ARG A C 1
ATOM 744 O O . ARG A 1 97 ? 20.118 2.493 -9.076 1.00 63.56 97 ARG A O 1
ATOM 751 N N . GLN A 1 98 ? 18.495 2.301 -10.611 1.00 59.31 98 GLN A N 1
ATOM 752 C CA . GLN A 1 98 ? 18.271 0.857 -10.449 1.00 59.31 98 GLN A CA 1
ATOM 753 C C . GLN A 1 98 ? 18.723 0.043 -11.668 1.00 59.31 98 GLN A C 1
ATOM 755 O O . GLN A 1 98 ? 19.045 -1.138 -11.507 1.00 59.31 98 GLN A O 1
ATOM 760 N N . GLU A 1 99 ? 18.789 0.670 -12.842 1.00 56.28 99 GLU A N 1
ATOM 761 C CA . GLU A 1 99 ? 19.326 0.125 -14.090 1.00 56.28 99 GLU A CA 1
ATOM 762 C C . GLU A 1 99 ? 20.858 0.040 -14.064 1.00 56.28 99 GLU A C 1
ATOM 764 O O . GLU A 1 99 ? 21.411 -0.972 -14.483 1.00 56.28 99 GLU A O 1
ATOM 769 N N . ILE A 1 100 ? 21.540 1.015 -13.440 1.00 53.19 100 ILE A N 1
ATOM 770 C CA . ILE A 1 100 ? 23.005 0.989 -13.228 1.00 53.19 100 ILE A CA 1
ATOM 771 C C . ILE A 1 100 ? 23.453 -0.266 -12.453 1.00 53.19 100 ILE A C 1
ATOM 773 O O . ILE A 1 100 ? 24.619 -0.646 -12.518 1.00 53.19 100 ILE A O 1
ATOM 777 N N . ILE A 1 101 ? 22.543 -0.920 -11.717 1.00 50.97 101 ILE A N 1
ATOM 778 C CA . ILE A 1 101 ? 22.898 -2.028 -10.834 1.00 50.97 101 ILE A CA 1
ATOM 779 C C . ILE A 1 101 ? 22.913 -3.380 -11.563 1.00 50.97 101 ILE A C 1
ATOM 781 O O . ILE A 1 101 ? 23.924 -4.041 -11.407 1.00 50.97 101 ILE A O 1
ATOM 785 N N . GLU A 1 102 ? 21.922 -3.802 -12.372 1.00 48.09 102 GLU A N 1
ATOM 786 C CA . GLU A 1 102 ? 22.006 -5.078 -13.133 1.00 48.09 102 GLU A CA 1
ATOM 787 C C . GLU A 1 102 ? 20.975 -5.212 -14.283 1.00 48.09 102 GLU A C 1
ATOM 789 O O . GLU A 1 102 ? 19.777 -5.020 -14.070 1.00 48.09 102 GLU A O 1
ATOM 794 N N . GLY A 1 103 ? 21.462 -5.661 -15.453 1.00 46.56 103 GLY A N 1
ATOM 795 C CA . GLY A 1 103 ? 20.861 -6.669 -16.349 1.00 46.56 103 GLY A CA 1
ATOM 796 C C . GLY A 1 103 ? 19.450 -6.446 -16.911 1.00 46.56 103 GLY A C 1
ATOM 797 O O . GLY A 1 103 ? 18.454 -6.782 -16.272 1.00 46.56 103 GLY A O 1
ATOM 798 N N . GLY A 1 104 ? 19.378 -6.009 -18.174 1.00 50.97 104 GLY A N 1
ATOM 799 C CA . GLY A 1 104 ? 18.150 -5.819 -18.950 1.00 50.97 104 GLY A CA 1
ATOM 800 C C . GLY A 1 104 ? 17.247 -7.055 -19.026 1.00 50.97 104 GLY A C 1
ATOM 801 O O . GLY A 1 104 ? 17.507 -8.007 -19.759 1.00 50.97 104 GLY A O 1
ATOM 802 N N . SER A 1 105 ? 16.125 -7.010 -18.309 1.00 50.91 105 SER A N 1
ATOM 803 C CA . SER A 1 105 ? 14.961 -7.834 -18.634 1.00 50.91 105 SER A CA 1
ATOM 804 C C . SER A 1 105 ? 14.279 -7.227 -19.864 1.00 50.91 105 SER A C 1
ATOM 806 O O . SER A 1 105 ? 13.933 -6.046 -19.849 1.00 50.91 105 SER A O 1
ATOM 808 N N . SER A 1 106 ? 14.079 -8.033 -20.909 1.00 54.25 106 SER A N 1
ATOM 809 C CA . SER A 1 106 ? 13.539 -7.640 -22.221 1.00 54.25 106 SER A CA 1
ATOM 810 C C . SER A 1 106 ? 12.030 -7.365 -22.244 1.00 54.25 106 SER A C 1
ATOM 812 O O . SER A 1 106 ? 11.488 -7.036 -23.296 1.00 54.25 106 SER A O 1
ATOM 814 N N . ILE A 1 107 ? 11.332 -7.518 -21.112 1.00 60.97 107 ILE A N 1
ATOM 815 C CA . ILE A 1 107 ? 9.884 -7.306 -21.038 1.00 60.97 107 ILE A CA 1
ATOM 816 C C . ILE A 1 107 ? 9.603 -5.919 -20.462 1.00 60.97 107 ILE A C 1
ATOM 818 O O . ILE A 1 107 ? 9.806 -5.657 -19.271 1.00 60.97 107 ILE A O 1
ATOM 822 N N . ILE A 1 108 ? 9.097 -5.059 -21.340 1.00 65.62 108 ILE A N 1
ATOM 823 C CA . ILE A 1 108 ? 8.689 -3.686 -21.066 1.00 65.62 108 ILE A CA 1
ATOM 824 C C . ILE A 1 108 ? 7.206 -3.678 -20.650 1.00 65.62 108 ILE A C 1
ATOM 826 O O . ILE A 1 108 ? 6.332 -4.127 -21.387 1.00 65.62 108 ILE A O 1
ATOM 830 N N . LEU A 1 109 ? 6.903 -3.193 -19.443 1.00 64.56 109 LEU A N 1
ATOM 831 C CA . LEU A 1 109 ? 5.547 -3.103 -18.875 1.00 64.56 109 LEU A CA 1
ATOM 832 C C . LEU A 1 109 ? 4.774 -1.872 -19.360 1.00 64.56 109 LEU A C 1
ATOM 834 O O . LEU A 1 109 ? 3.540 -1.866 -19.333 1.00 64.56 109 LEU A O 1
ATOM 838 N N . SER A 1 110 ? 5.472 -0.820 -19.780 1.00 6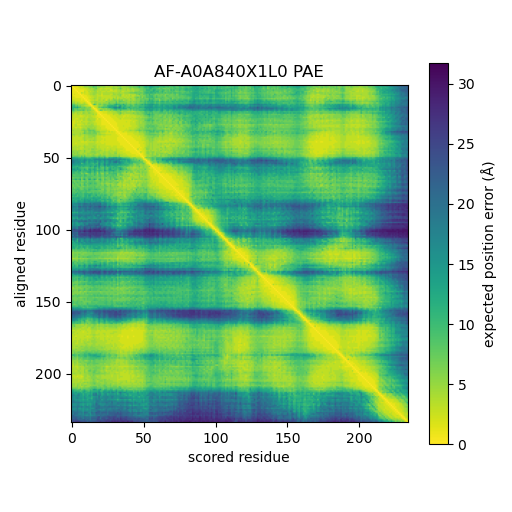3.69 110 SER A N 1
ATOM 839 C CA . SER A 1 110 ? 4.853 0.443 -20.200 1.00 63.69 110 SER A CA 1
ATOM 840 C C . SER A 1 110 ? 4.011 0.315 -21.471 1.00 63.69 110 SER A C 1
ATOM 842 O O . SER A 1 110 ? 3.026 1.032 -21.620 1.00 63.69 110 SER A O 1
ATOM 844 N N . GLU A 1 111 ? 4.323 -0.646 -22.336 1.00 69.88 111 GLU A N 1
ATOM 845 C CA . GLU A 1 111 ? 3.567 -0.920 -23.563 1.00 69.88 111 GLU A CA 1
ATOM 846 C C . GLU A 1 111 ? 2.236 -1.645 -23.292 1.00 69.88 111 GLU A C 1
ATOM 848 O O . GLU A 1 111 ? 1.379 -1.745 -24.168 1.00 69.88 111 GLU A O 1
ATOM 853 N N . MET A 1 112 ? 2.016 -2.139 -22.067 1.00 74.81 112 MET A N 1
ATOM 854 C CA . MET A 1 112 ? 0.801 -2.876 -21.714 1.00 74.81 112 MET A CA 1
ATOM 855 C C . MET A 1 112 ? -0.357 -1.946 -21.341 1.00 74.81 112 MET A C 1
ATOM 857 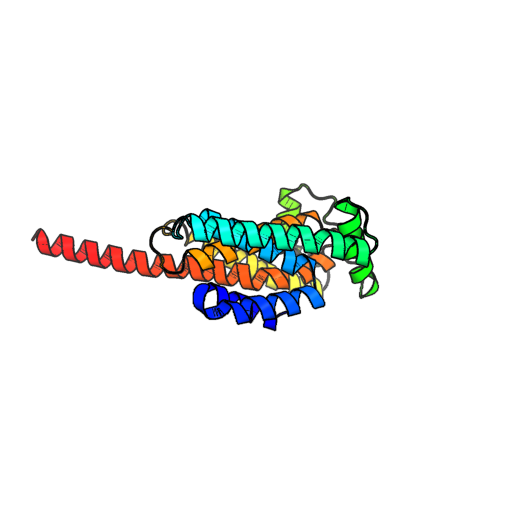O O . MET A 1 112 ? -0.172 -0.906 -20.700 1.00 74.81 112 MET A O 1
ATOM 861 N N . VAL A 1 113 ? -1.578 -2.393 -21.660 1.00 82.50 113 VAL A N 1
ATOM 862 C CA . VAL A 1 113 ? -2.827 -1.755 -21.216 1.00 82.50 113 VAL A CA 1
ATOM 863 C C . VAL A 1 113 ? -2.870 -1.721 -19.686 1.00 82.50 113 VAL A C 1
ATOM 865 O O . VAL A 1 113 ? -2.487 -2.680 -19.016 1.00 82.50 113 VAL A O 1
ATOM 868 N N . TRP A 1 114 ? -3.370 -0.622 -19.127 1.00 76.81 114 TRP A N 1
ATOM 869 C CA . TRP A 1 114 ? -3.295 -0.297 -17.700 1.00 76.81 114 TRP A CA 1
ATOM 870 C C . TRP A 1 114 ? -3.672 -1.442 -16.722 1.00 76.81 114 TRP A C 1
ATOM 872 O O . TRP A 1 114 ? -2.871 -1.724 -15.828 1.00 76.81 114 TRP A O 1
ATOM 882 N N . PRO A 1 115 ? -4.782 -2.200 -16.884 1.00 78.81 115 PRO A N 1
ATOM 883 C CA . PRO A 1 115 ? -5.088 -3.326 -15.991 1.00 78.81 115 PRO A CA 1
ATOM 884 C C . PRO A 1 115 ? -4.098 -4.490 -16.124 1.00 78.81 115 PRO A C 1
ATOM 886 O O . PRO A 1 115 ? -3.726 -5.116 -15.130 1.00 78.81 115 PRO A O 1
ATOM 889 N N . ALA A 1 116 ? -3.650 -4.769 -17.352 1.00 78.44 116 ALA A N 1
ATOM 890 C CA . ALA A 1 116 ? -2.663 -5.807 -17.622 1.00 78.44 116 ALA A CA 1
ATOM 891 C C . ALA A 1 116 ? -1.300 -5.437 -17.024 1.00 78.44 116 ALA A C 1
ATOM 893 O O . ALA A 1 116 ? -0.615 -6.311 -16.499 1.00 78.44 116 ALA A O 1
ATOM 894 N N . ARG A 1 117 ? -0.946 -4.145 -17.011 1.00 80.44 117 ARG A N 1
ATOM 895 C CA . ARG A 1 117 ? 0.275 -3.629 -16.378 1.00 80.44 117 ARG A CA 1
ATOM 896 C C . ARG A 1 117 ? 0.282 -3.846 -14.864 1.00 80.44 117 ARG A C 1
ATOM 898 O O . ARG A 1 117 ? 1.257 -4.363 -14.324 1.00 80.44 117 ARG A O 1
ATOM 905 N N . LEU A 1 118 ? -0.819 -3.519 -14.181 1.00 80.62 118 LEU A N 1
ATOM 906 C CA . LEU A 1 118 ? -0.947 -3.730 -12.732 1.00 80.62 118 LEU A CA 1
ATOM 907 C C . LEU A 1 118 ? -0.865 -5.216 -12.356 1.00 80.62 118 LEU A C 1
ATOM 909 O O . LEU A 1 118 ? -0.245 -5.573 -11.351 1.00 80.62 118 LEU A O 1
ATOM 913 N N . PHE A 1 119 ? -1.470 -6.087 -13.167 1.00 81.19 119 PHE A N 1
ATOM 914 C CA . PHE A 1 119 ? -1.350 -7.533 -12.996 1.00 81.19 119 PHE A CA 1
ATOM 915 C C . PHE A 1 119 ? 0.089 -8.008 -13.246 1.00 81.19 119 PHE A C 1
ATOM 917 O O . PHE A 1 119 ? 0.651 -8.743 -12.433 1.00 81.19 119 PHE A O 1
ATOM 924 N N . ALA A 1 120 ? 0.708 -7.545 -14.334 1.00 79.81 120 ALA A N 1
ATOM 925 C CA . ALA A 1 120 ? 2.077 -7.886 -14.695 1.00 79.81 120 ALA A CA 1
ATOM 926 C C . ALA A 1 120 ? 3.078 -7.505 -13.599 1.00 79.81 120 ALA A C 1
ATOM 928 O O . ALA A 1 120 ? 3.969 -8.294 -13.296 1.00 79.81 120 ALA A O 1
ATOM 929 N N . PHE A 1 121 ? 2.885 -6.353 -12.957 1.00 81.19 121 PHE A N 1
ATOM 930 C CA . PHE A 1 121 ? 3.742 -5.889 -11.870 1.00 81.19 121 PHE A CA 1
ATOM 931 C C . PHE A 1 121 ? 3.835 -6.886 -10.703 1.00 81.19 121 PHE A C 1
ATOM 933 O O . PHE A 1 121 ? 4.918 -7.089 -10.155 1.00 81.19 121 PHE A O 1
ATOM 940 N N . LEU A 1 122 ? 2.714 -7.503 -10.309 1.00 77.75 122 LEU A N 1
ATOM 941 C CA . LEU A 1 122 ? 2.682 -8.374 -9.128 1.00 77.75 122 LEU A CA 1
ATOM 942 C C . LEU A 1 122 ? 2.886 -9.858 -9.460 1.00 77.75 122 LEU A C 1
ATOM 944 O O . LEU A 1 122 ? 3.374 -10.602 -8.611 1.00 77.75 122 LEU A O 1
ATOM 948 N N . PHE A 1 123 ? 2.483 -10.291 -10.659 1.00 77.94 123 PHE A N 1
ATOM 949 C CA . PHE A 1 123 ? 2.283 -11.712 -10.963 1.00 77.94 123 PHE A CA 1
ATOM 950 C C . PHE A 1 123 ? 3.073 -12.241 -12.158 1.00 77.94 123 PHE A C 1
ATOM 952 O O . PHE A 1 123 ? 3.055 -13.449 -12.386 1.00 77.94 123 PHE A O 1
ATOM 959 N N . ARG A 1 124 ? 3.766 -11.390 -12.924 1.00 76.69 124 ARG A N 1
ATOM 960 C CA . ARG A 1 124 ? 4.637 -11.847 -14.018 1.00 76.69 124 ARG A CA 1
ATOM 961 C C . ARG A 1 124 ? 6.112 -11.868 -13.577 1.00 76.69 124 ARG A C 1
ATOM 963 O O . ARG A 1 124 ? 6.494 -11.083 -12.708 1.00 76.69 124 ARG A O 1
ATOM 970 N N . PRO A 1 125 ? 6.956 -12.768 -14.119 1.00 75.00 125 PRO A N 1
ATOM 971 C CA . PRO A 1 125 ? 6.649 -13.790 -15.127 1.00 75.00 125 PRO A CA 1
ATOM 972 C C . PRO A 1 125 ? 5.772 -14.916 -14.566 1.00 75.00 125 PRO A C 1
ATOM 974 O O . PRO A 1 125 ? 5.825 -15.199 -13.370 1.00 75.00 125 PRO A O 1
ATOM 977 N N . LEU A 1 126 ? 4.957 -15.533 -15.421 1.00 75.75 126 LEU A N 1
ATOM 978 C CA . LEU A 1 126 ? 4.240 -16.779 -15.111 1.00 75.75 126 LEU A CA 1
ATOM 979 C C . LEU A 1 126 ? 5.110 -17.992 -15.480 1.00 75.75 126 LEU A C 1
ATOM 981 O O . LEU A 1 126 ? 6.039 -17.864 -16.275 1.00 75.75 126 LEU A O 1
ATOM 985 N N . ILE A 1 127 ? 4.794 -19.183 -14.948 1.00 71.25 127 ILE A N 1
ATOM 986 C CA . ILE A 1 127 ? 5.561 -20.425 -15.219 1.00 71.25 127 ILE A CA 1
ATOM 987 C C . ILE A 1 127 ? 5.717 -20.678 -16.727 1.00 71.25 127 ILE A C 1
ATOM 989 O O . ILE A 1 127 ? 6.771 -21.110 -17.173 1.00 71.25 127 ILE A O 1
ATOM 993 N N . PHE A 1 128 ? 4.692 -20.363 -17.519 1.00 69.88 128 PHE A N 1
ATOM 994 C CA . PHE A 1 128 ? 4.671 -20.616 -18.963 1.00 69.88 128 PHE A CA 1
ATOM 995 C C . PHE A 1 128 ? 5.388 -19.548 -19.805 1.00 69.88 128 PHE A C 1
ATOM 997 O O . PHE A 1 128 ? 5.494 -19.706 -21.015 1.00 69.88 128 PHE A O 1
ATOM 1004 N N . GLU A 1 129 ? 5.868 -18.462 -19.192 1.00 68.12 129 GLU A N 1
ATOM 1005 C CA . GLU A 1 129 ? 6.525 -17.348 -19.895 1.00 68.12 129 GLU A CA 1
ATOM 1006 C C . GLU A 1 129 ? 8.062 -17.425 -19.841 1.00 68.12 129 GLU A C 1
ATOM 1008 O O . GLU A 1 129 ? 8.749 -16.665 -20.522 1.00 68.12 129 GLU A O 1
ATOM 1013 N N . GLY A 1 130 ? 8.625 -18.315 -19.017 1.00 60.75 130 GLY A N 1
ATOM 1014 C CA . GLY A 1 130 ? 10.065 -18.389 -18.780 1.00 60.75 130 GLY A CA 1
ATOM 1015 C C . GLY A 1 130 ? 10.794 -19.332 -19.736 1.00 60.75 130 GLY A C 1
ATOM 1016 O O . GLY A 1 130 ? 10.675 -20.544 -19.604 1.00 60.75 130 GLY A O 1
ATOM 1017 N N . GLY A 1 131 ? 11.629 -18.788 -20.629 1.00 65.06 131 GLY A N 1
ATOM 1018 C CA . GLY A 1 131 ? 12.572 -19.576 -21.443 1.00 65.06 131 GLY A CA 1
ATOM 1019 C C . GLY A 1 131 ? 13.845 -20.022 -20.701 1.00 65.06 131 GLY A C 1
ATOM 1020 O O . GLY A 1 131 ? 14.554 -20.899 -21.178 1.00 65.06 131 GLY A O 1
ATOM 1021 N N . ASN A 1 132 ? 14.123 -19.449 -19.520 1.00 73.94 132 ASN A N 1
ATOM 1022 C CA . ASN A 1 132 ? 15.333 -19.698 -18.725 1.00 73.94 132 ASN A CA 1
ATOM 1023 C C . ASN A 1 132 ? 14.996 -20.232 -17.323 1.00 73.94 132 ASN A C 1
ATOM 1025 O O . ASN A 1 132 ? 13.978 -19.857 -16.739 1.00 73.94 132 ASN A O 1
ATOM 1029 N N . ALA A 1 133 ? 15.896 -21.025 -16.727 1.00 73.19 133 ALA A N 1
ATOM 1030 C CA . ALA A 1 133 ? 15.710 -21.637 -15.401 1.00 73.19 133 ALA A CA 1
ATOM 1031 C C . ALA A 1 133 ? 15.368 -20.621 -14.289 1.00 73.19 133 ALA A C 1
ATOM 1033 O O . ALA A 1 133 ? 14.505 -20.878 -13.454 1.00 73.19 133 ALA A O 1
ATOM 1034 N N . ILE A 1 134 ? 15.981 -19.432 -14.314 1.00 72.56 134 ILE A N 1
ATOM 1035 C CA . ILE A 1 134 ? 15.704 -18.348 -13.352 1.00 72.56 134 ILE A CA 1
ATOM 1036 C C . ILE A 1 134 ? 14.277 -17.801 -13.524 1.00 72.56 134 ILE A C 1
ATOM 1038 O O . ILE A 1 134 ? 13.575 -17.566 -12.541 1.00 72.56 134 ILE A O 1
ATOM 1042 N N . ALA A 1 135 ? 13.822 -17.641 -14.769 1.00 71.38 135 ALA A N 1
ATOM 1043 C CA . ALA A 1 135 ? 12.471 -17.172 -15.067 1.00 71.38 135 ALA A CA 1
ATOM 1044 C C . ALA A 1 135 ? 11.408 -18.210 -14.673 1.00 71.38 135 ALA A C 1
ATOM 1046 O O . ALA A 1 135 ? 10.335 -17.831 -14.211 1.00 71.38 135 ALA A O 1
ATOM 1047 N N . LEU A 1 136 ? 11.721 -19.507 -14.782 1.00 76.44 136 LEU A N 1
ATOM 1048 C CA . LEU A 1 136 ? 10.849 -20.589 -14.317 1.00 76.44 136 LEU A CA 1
ATOM 1049 C C . LEU A 1 136 ? 10.683 -20.581 -12.793 1.00 76.44 136 LEU A C 1
ATOM 1051 O O . LEU A 1 136 ? 9.557 -20.670 -12.308 1.00 76.44 136 LEU A O 1
ATOM 1055 N N . VAL A 1 137 ? 11.771 -20.414 -12.032 1.00 79.19 137 VAL A N 1
ATOM 1056 C CA . VAL A 1 137 ? 11.707 -20.314 -10.559 1.00 79.19 137 VAL A CA 1
ATOM 1057 C C . VAL A 1 137 ? 10.881 -19.098 -10.130 1.00 79.19 137 VAL A C 1
ATOM 1059 O O . VAL A 1 137 ? 9.976 -19.232 -9.303 1.00 79.19 137 VAL A O 1
ATOM 1062 N N . ALA A 1 138 ? 11.122 -17.935 -10.743 1.00 76.06 138 ALA A N 1
ATOM 1063 C CA . ALA A 1 138 ? 10.319 -16.735 -10.507 1.00 76.06 138 ALA A CA 1
ATOM 1064 C C . ALA A 1 138 ? 8.840 -16.939 -10.899 1.00 76.06 138 ALA A C 1
ATOM 1066 O O . ALA A 1 138 ? 7.936 -16.471 -10.204 1.00 76.06 138 ALA A O 1
ATOM 1067 N N . GLY A 1 139 ? 8.587 -17.685 -11.978 1.00 79.31 139 GLY A N 1
ATOM 1068 C CA . GLY A 1 139 ? 7.251 -18.067 -12.427 1.00 79.31 139 GLY A CA 1
ATOM 1069 C C . GLY A 1 139 ? 6.496 -18.932 -11.423 1.00 79.31 139 GLY A C 1
ATOM 1070 O O . GLY A 1 139 ? 5.311 -18.689 -11.168 1.00 79.31 139 GLY A O 1
ATOM 1071 N N . ILE A 1 140 ? 7.172 -19.913 -10.821 1.00 83.00 140 ILE A N 1
ATOM 1072 C CA . ILE A 1 140 ? 6.593 -20.782 -9.786 1.00 83.00 140 ILE A CA 1
ATOM 1073 C C . ILE A 1 140 ? 6.191 -19.952 -8.568 1.00 83.00 140 ILE A C 1
ATOM 1075 O O 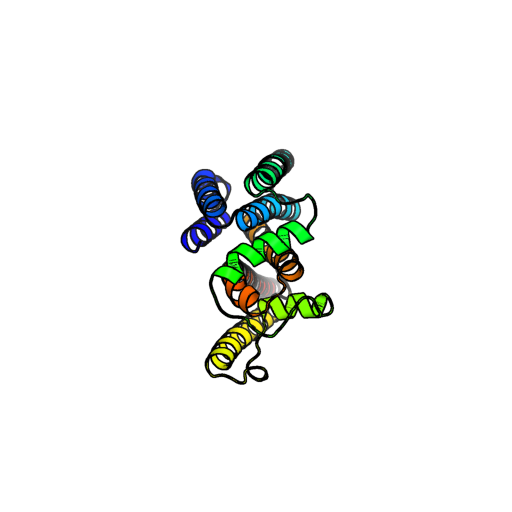. ILE A 1 140 ? 5.051 -20.044 -8.109 1.00 83.00 140 ILE A O 1
ATOM 1079 N N . GLU A 1 141 ? 7.093 -19.100 -8.084 1.00 82.44 141 GLU A N 1
ATOM 1080 C CA . GLU A 1 141 ? 6.841 -18.217 -6.944 1.00 82.44 141 GLU A CA 1
ATOM 1081 C C . GLU A 1 141 ? 5.622 -17.315 -7.186 1.00 82.44 141 GLU A C 1
ATOM 1083 O O . GLU A 1 141 ? 4.696 -17.269 -6.372 1.00 82.44 141 GLU A O 1
ATOM 1088 N N . ASN A 1 142 ? 5.567 -16.660 -8.345 1.00 84.19 142 ASN A N 1
ATOM 1089 C CA . ASN A 1 142 ? 4.448 -15.801 -8.716 1.00 84.19 142 ASN A CA 1
ATOM 1090 C C . ASN A 1 142 ? 3.129 -16.566 -8.841 1.00 84.19 142 ASN A C 1
ATOM 1092 O O . ASN A 1 142 ? 2.084 -16.075 -8.417 1.00 84.19 142 ASN A O 1
ATOM 1096 N N . THR A 1 143 ? 3.163 -17.788 -9.367 1.00 82.19 143 THR A N 1
ATOM 1097 C CA . THR A 1 143 ? 1.963 -18.628 -9.492 1.00 82.19 143 THR A CA 1
ATOM 1098 C C . THR A 1 143 ? 1.429 -19.044 -8.124 1.00 82.19 143 THR A C 1
ATOM 1100 O O . THR A 1 143 ? 0.213 -19.030 -7.901 1.00 82.19 143 THR A O 1
ATOM 1103 N N . ILE A 1 144 ? 2.320 -19.347 -7.174 1.00 84.00 144 ILE A N 1
ATOM 1104 C CA . ILE A 1 144 ? 1.946 -19.593 -5.776 1.00 84.00 144 ILE A CA 1
ATOM 1105 C C . ILE A 1 144 ? 1.292 -18.341 -5.181 1.00 84.00 144 ILE A C 1
ATOM 1107 O O . ILE A 1 144 ? 0.238 -18.452 -4.554 1.00 84.00 144 ILE A O 1
ATOM 1111 N N . LEU A 1 145 ? 1.858 -17.154 -5.419 1.00 81.06 145 LEU A N 1
ATOM 1112 C CA . LEU A 1 145 ? 1.300 -15.888 -4.932 1.00 81.06 145 LEU A CA 1
ATOM 1113 C C . LEU A 1 145 ? -0.087 -15.589 -5.515 1.00 81.06 145 LEU A C 1
ATOM 1115 O O . LEU A 1 145 ? -0.998 -15.266 -4.749 1.00 81.06 145 LEU A O 1
ATOM 1119 N N . VAL A 1 146 ? -0.281 -15.757 -6.829 1.00 82.00 146 VAL A N 1
ATOM 1120 C CA . VAL A 1 146 ? -1.597 -15.626 -7.487 1.00 82.00 146 VAL A CA 1
ATOM 1121 C C . VAL A 1 146 ? -2.600 -16.581 -6.850 1.00 82.00 146 VAL A C 1
ATOM 1123 O O . VAL A 1 146 ? -3.684 -16.168 -6.438 1.00 82.00 146 VAL A O 1
ATOM 1126 N N . THR A 1 147 ? -2.230 -17.857 -6.736 1.00 80.00 147 THR A N 1
ATOM 1127 C CA . THR A 1 147 ? -3.112 -18.903 -6.206 1.00 80.00 147 THR A CA 1
ATOM 1128 C C . THR A 1 147 ? -3.494 -18.605 -4.759 1.00 80.00 147 THR A C 1
ATOM 1130 O O . THR A 1 147 ? -4.671 -18.650 -4.401 1.00 80.00 147 THR A O 1
ATOM 1133 N N . PHE A 1 148 ? -2.521 -18.233 -3.928 1.00 80.88 148 PHE A N 1
ATOM 1134 C CA . PHE A 1 148 ? -2.748 -17.868 -2.534 1.00 80.88 148 PHE A CA 1
ATOM 1135 C C . PHE A 1 148 ? -3.674 -16.651 -2.407 1.00 80.88 148 PHE A C 1
ATOM 1137 O O . PHE A 1 148 ? -4.628 -16.678 -1.622 1.00 80.88 148 PHE A O 1
ATOM 1144 N N . MET A 1 149 ? -3.446 -15.612 -3.214 1.00 80.00 149 MET A N 1
ATOM 1145 C CA . MET A 1 149 ? -4.279 -14.412 -3.212 1.00 80.00 149 MET A CA 1
ATOM 1146 C C . MET A 1 149 ? -5.717 -14.714 -3.651 1.00 80.00 149 MET A C 1
ATOM 1148 O O . MET A 1 149 ? -6.658 -14.288 -2.978 1.00 80.00 149 MET A O 1
ATOM 1152 N N . LEU A 1 150 ? -5.903 -15.496 -4.719 1.00 80.19 150 LEU A N 1
ATOM 1153 C CA . LEU A 1 150 ? -7.224 -15.909 -5.199 1.00 80.19 150 LEU A CA 1
ATOM 1154 C C . LEU A 1 150 ? -7.972 -16.746 -4.153 1.00 80.19 150 LEU A C 1
ATOM 1156 O O . LEU A 1 150 ? -9.135 -16.464 -3.863 1.00 80.19 150 LEU A O 1
ATOM 1160 N N . LEU A 1 151 ? -7.315 -17.730 -3.530 1.00 78.69 151 LEU A N 1
ATOM 1161 C CA . LEU A 1 151 ? -7.927 -18.572 -2.495 1.00 78.69 151 LEU A CA 1
ATOM 1162 C C . LEU A 1 151 ? -8.418 -17.754 -1.296 1.00 78.69 151 LEU A C 1
ATOM 1164 O O . LEU A 1 151 ? -9.492 -18.035 -0.753 1.00 78.69 151 LEU A O 1
ATOM 1168 N N . ILE A 1 152 ? -7.650 -16.748 -0.874 1.00 72.62 152 ILE A N 1
ATOM 1169 C CA . ILE A 1 152 ? -8.055 -15.872 0.225 1.00 72.62 152 ILE A CA 1
ATOM 1170 C C . ILE A 1 152 ? -9.178 -14.939 -0.210 1.00 72.62 152 ILE A C 1
ATOM 1172 O O . ILE A 1 152 ? -10.151 -14.810 0.529 1.00 72.62 152 ILE A O 1
ATOM 1176 N N . LEU A 1 153 ? -9.094 -14.337 -1.397 1.00 72.00 153 LEU A N 1
ATOM 1177 C CA . LEU A 1 153 ? -10.128 -13.433 -1.899 1.00 72.00 153 LEU A CA 1
ATOM 1178 C C . LEU A 1 153 ? -11.484 -14.146 -2.036 1.00 72.00 153 LEU A C 1
ATOM 1180 O O . LEU A 1 153 ? -12.511 -13.605 -1.628 1.00 72.00 153 LEU A O 1
ATOM 1184 N N . LEU A 1 154 ? -11.483 -15.394 -2.517 1.00 72.81 154 LEU A N 1
ATOM 1185 C CA . LEU A 1 154 ? -12.678 -16.241 -2.588 1.00 72.81 154 LEU A CA 1
ATOM 1186 C C . LEU A 1 154 ? -13.241 -16.577 -1.197 1.00 72.81 154 LEU A C 1
ATOM 1188 O O . LEU A 1 154 ? -14.461 -16.602 -1.013 1.00 72.81 154 LEU A O 1
ATOM 1192 N N . LYS A 1 155 ? -12.375 -16.806 -0.200 1.00 67.12 155 LYS A N 1
ATOM 1193 C CA . LYS A 1 155 ? -12.784 -17.065 1.193 1.00 67.12 155 LYS A CA 1
ATOM 1194 C C . LYS A 1 155 ? -13.228 -15.804 1.939 1.00 67.12 155 LYS A C 1
ATOM 1196 O O . LYS A 1 155 ? -14.074 -15.904 2.823 1.00 67.12 155 LYS A O 1
ATOM 1201 N N . ALA A 1 156 ? -12.717 -14.628 1.583 1.00 64.00 156 ALA A N 1
ATOM 1202 C CA . ALA A 1 156 ? -12.960 -13.356 2.267 1.00 64.00 156 ALA A CA 1
ATOM 1203 C C . ALA A 1 156 ? -14.345 -12.736 1.982 1.00 64.00 156 ALA A C 1
ATOM 1205 O O . ALA A 1 156 ? -14.577 -11.565 2.278 1.00 64.00 156 ALA A O 1
ATOM 1206 N N . ARG A 1 157 ? -15.291 -13.497 1.412 1.00 54.38 157 ARG A N 1
ATOM 1207 C CA . ARG A 1 157 ? -16.485 -12.939 0.761 1.00 54.38 157 ARG A CA 1
ATOM 1208 C C . ARG A 1 157 ? -17.470 -12.212 1.683 1.00 54.38 157 ARG A C 1
ATOM 1210 O O . ARG A 1 157 ? -18.296 -11.478 1.153 1.00 54.38 157 ARG A O 1
ATOM 1217 N N . LYS A 1 158 ? -17.420 -12.366 3.014 1.00 53.72 158 LYS A N 1
ATOM 1218 C CA . LYS A 1 158 ? -18.246 -11.594 3.969 1.00 53.72 158 LYS A CA 1
ATOM 1219 C C . LYS A 1 158 ? -17.595 -11.557 5.355 1.00 53.72 158 LYS A C 1
ATOM 1221 O O . LYS A 1 158 ? -17.405 -12.614 5.939 1.00 53.72 158 LYS A O 1
ATOM 1226 N N . GLY A 1 159 ? -17.325 -10.358 5.877 1.00 52.94 159 GLY A N 1
ATOM 1227 C CA . GLY A 1 159 ? -16.988 -10.156 7.292 1.00 52.94 159 GLY A CA 1
ATOM 1228 C C . GLY A 1 159 ? -15.948 -9.070 7.539 1.00 52.94 159 GLY A C 1
ATOM 1229 O O . GLY A 1 159 ? -14.779 -9.369 7.742 1.00 52.94 159 GLY A O 1
ATOM 1230 N N . PHE A 1 160 ? -16.361 -7.797 7.492 1.00 54.56 160 PHE A N 1
ATOM 1231 C CA . PHE A 1 160 ? -15.458 -6.651 7.707 1.00 54.56 160 PHE A CA 1
ATOM 1232 C C . PHE A 1 160 ? -15.909 -5.676 8.797 1.00 54.56 160 PHE A C 1
ATOM 1234 O O . PHE A 1 160 ? -15.259 -4.663 9.038 1.00 54.56 160 PHE A O 1
ATOM 1241 N N . ARG A 1 161 ? -17.041 -5.931 9.459 1.00 53.72 161 ARG A N 1
ATOM 1242 C CA . ARG A 1 161 ? -17.702 -4.875 10.239 1.00 53.72 161 ARG A CA 1
ATOM 1243 C C . ARG A 1 161 ? -17.427 -4.901 11.743 1.00 53.72 161 ARG A C 1
ATOM 1245 O O . ARG A 1 161 ? -17.667 -3.886 12.386 1.00 53.72 161 ARG A O 1
ATOM 1252 N N . HIS A 1 162 ? -16.812 -5.951 12.299 1.00 52.97 162 HIS A N 1
ATOM 1253 C CA . HIS A 1 162 ? -16.722 -6.118 13.763 1.00 52.97 162 HIS A CA 1
ATOM 1254 C C . HIS A 1 162 ? -15.330 -6.436 14.335 1.00 52.97 162 HIS A C 1
ATOM 1256 O O . HIS A 1 162 ? -15.220 -6.850 15.481 1.00 52.97 162 HIS A O 1
ATOM 1262 N N . ASP A 1 163 ? -14.251 -6.179 13.596 1.00 63.75 163 ASP A N 1
ATOM 1263 C CA . ASP A 1 163 ? -12.896 -6.511 14.060 1.00 63.75 163 ASP A CA 1
ATOM 1264 C C . ASP A 1 163 ? -12.252 -5.353 14.854 1.00 63.75 163 ASP A C 1
ATOM 1266 O O . ASP A 1 163 ? -12.214 -4.247 14.321 1.00 63.75 163 ASP A O 1
ATOM 1270 N N . PRO A 1 164 ? -11.782 -5.518 16.104 1.00 60.03 164 PRO A N 1
ATOM 1271 C CA . PRO A 1 164 ? -11.187 -4.432 16.897 1.00 60.03 164 PRO A CA 1
ATOM 1272 C C . PRO A 1 164 ? -9.924 -3.823 16.263 1.00 60.03 164 PRO A C 1
ATOM 1274 O O . PRO A 1 164 ? -9.708 -2.619 16.393 1.00 60.03 164 PRO A O 1
ATOM 1277 N N . ASP A 1 165 ? -9.172 -4.593 15.472 1.00 69.38 165 ASP A N 1
ATOM 1278 C CA . ASP A 1 165 ? -7.934 -4.139 14.818 1.00 69.38 165 ASP A CA 1
ATOM 1279 C C . ASP A 1 165 ? -8.191 -3.474 13.448 1.00 69.38 165 ASP A C 1
ATOM 1281 O O . ASP A 1 165 ? -7.281 -3.318 12.626 1.00 69.38 165 ASP A O 1
ATOM 1285 N N . LEU A 1 166 ? -9.447 -3.108 13.159 1.00 72.00 166 LEU A N 1
ATOM 1286 C CA . LEU A 1 166 ? -9.859 -2.531 11.878 1.00 72.00 166 LEU A CA 1
ATOM 1287 C C . LEU A 1 166 ? -9.019 -1.309 11.446 1.00 72.00 166 LEU A C 1
ATOM 1289 O O . LEU A 1 166 ? -8.657 -1.283 10.270 1.00 72.00 166 LEU A O 1
ATOM 1293 N N . PRO A 1 167 ? -8.656 -0.339 12.323 1.00 75.00 167 PRO A N 1
ATOM 1294 C CA . PRO A 1 167 ? -7.890 0.841 11.904 1.00 75.00 167 PRO A CA 1
ATOM 1295 C C . PRO A 1 167 ? -6.537 0.490 11.292 1.00 75.00 167 PRO A C 1
ATOM 1297 O O . PRO A 1 167 ? -6.208 0.926 10.190 1.00 75.00 167 PRO A O 1
ATOM 1300 N N . GLY A 1 168 ? -5.772 -0.367 11.966 1.00 77.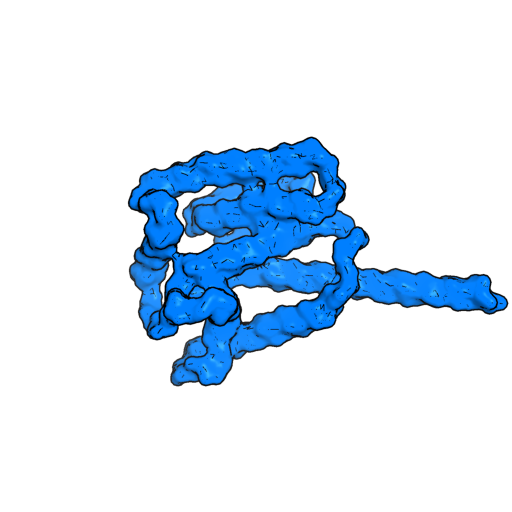69 168 GLY A N 1
ATOM 1301 C CA . GLY A 1 168 ? -4.474 -0.797 11.464 1.00 77.69 168 GLY A CA 1
ATOM 1302 C C . GLY A 1 168 ? -4.581 -1.631 10.194 1.00 77.69 168 GLY A C 1
ATOM 1303 O O . GLY A 1 168 ? -3.820 -1.419 9.254 1.00 77.69 168 GLY A O 1
ATOM 1304 N N . LYS A 1 169 ? -5.576 -2.524 10.116 1.00 80.62 169 LYS A N 1
ATOM 1305 C CA . LYS A 1 169 ? -5.841 -3.325 8.910 1.00 80.62 169 LYS A CA 1
ATOM 1306 C C . LYS A 1 169 ? -6.180 -2.446 7.705 1.00 80.62 169 LYS A C 1
ATOM 1308 O O . LYS A 1 169 ? -5.702 -2.727 6.611 1.00 80.62 169 LYS A O 1
ATOM 1313 N N . MET A 1 170 ? -6.954 -1.378 7.904 1.00 80.25 170 MET A N 1
ATOM 1314 C CA . MET A 1 170 ? -7.276 -0.413 6.849 1.00 80.25 170 MET A CA 1
ATOM 1315 C C . MET A 1 170 ? -6.054 0.385 6.399 1.00 80.25 170 MET A C 1
ATOM 1317 O O . MET A 1 170 ? -5.890 0.583 5.203 1.00 80.25 170 MET A O 1
ATOM 1321 N N . VAL A 1 171 ? -5.166 0.798 7.308 1.00 84.06 171 VAL A N 1
ATOM 1322 C CA . VAL A 1 171 ? -3.901 1.458 6.929 1.00 84.06 171 VAL A CA 1
ATOM 1323 C C . VAL A 1 171 ? -3.020 0.528 6.094 1.00 84.06 171 VAL A C 1
ATOM 1325 O O . VAL A 1 171 ? -2.524 0.937 5.045 1.00 84.06 171 VAL A O 1
ATOM 1328 N N . LEU A 1 172 ? -2.873 -0.736 6.501 1.00 85.88 172 LEU A N 1
ATOM 1329 C CA . LEU A 1 172 ? -2.104 -1.718 5.730 1.00 85.88 172 LEU A CA 1
ATOM 1330 C C . LEU A 1 172 ? -2.734 -2.010 4.360 1.00 85.88 172 LEU A C 1
ATOM 1332 O O . LEU A 1 172 ? -2.012 -2.127 3.371 1.00 85.88 172 LEU A O 1
ATOM 1336 N N . LEU A 1 173 ? -4.066 -2.103 4.290 1.00 85.25 173 LEU A N 1
ATOM 1337 C CA . LEU A 1 173 ? -4.794 -2.291 3.035 1.00 85.25 173 LEU A CA 1
ATOM 1338 C C . LEU A 1 173 ? -4.606 -1.088 2.106 1.00 85.25 173 LEU A C 1
ATOM 1340 O O . LEU A 1 173 ? -4.250 -1.271 0.945 1.00 85.25 173 LEU A O 1
ATOM 1344 N N . SER A 1 174 ? -4.788 0.130 2.620 1.00 85.88 174 SER A N 1
ATOM 1345 C CA . SER A 1 174 ? -4.541 1.363 1.870 1.00 85.88 174 SER A CA 1
ATOM 1346 C C . SER A 1 174 ? -3.111 1.405 1.349 1.00 85.88 174 SER A C 1
ATOM 1348 O O . SER A 1 174 ? -2.901 1.734 0.188 1.00 85.88 174 SER A O 1
ATOM 1350 N N . TYR A 1 175 ? -2.130 1.008 2.164 1.00 88.69 175 TYR A N 1
ATOM 1351 C CA . TYR A 1 175 ? -0.732 0.981 1.747 1.00 88.69 175 TYR A CA 1
ATOM 1352 C C . TYR A 1 175 ? -0.483 -0.020 0.626 1.00 88.69 175 TYR A C 1
ATOM 1354 O O . TYR A 1 175 ? 0.161 0.327 -0.364 1.00 88.69 175 TYR A O 1
ATOM 1362 N N . ALA A 1 176 ? -1.021 -1.232 0.752 1.00 86.94 176 ALA A N 1
ATOM 1363 C CA . ALA A 1 176 ? -0.913 -2.256 -0.276 1.00 86.94 176 ALA A CA 1
ATOM 1364 C C . ALA A 1 176 ? -1.534 -1.792 -1.604 1.00 86.94 176 ALA A C 1
ATOM 1366 O O . ALA A 1 176 ? -0.903 -1.930 -2.648 1.00 86.94 176 ALA A O 1
ATOM 1367 N N . VAL A 1 177 ? -2.729 -1.192 -1.564 1.00 86.06 177 VAL A N 1
ATOM 1368 C CA . VAL A 1 177 ? -3.446 -0.721 -2.760 1.00 86.06 177 VAL A CA 1
ATOM 1369 C C . VAL A 1 177 ? -2.754 0.482 -3.400 1.00 86.06 177 VAL A C 1
ATOM 1371 O O . VAL A 1 177 ? -2.513 0.467 -4.604 1.00 86.06 177 VAL A O 1
ATOM 1374 N N . ILE A 1 178 ? -2.399 1.501 -2.613 1.00 86.38 178 ILE A N 1
ATOM 1375 C CA . ILE A 1 178 ? -1.730 2.713 -3.110 1.00 86.38 178 ILE A CA 1
ATOM 1376 C C . ILE A 1 178 ? -0.364 2.360 -3.697 1.00 86.38 178 ILE A C 1
ATOM 1378 O O . ILE A 1 178 ? -0.044 2.802 -4.797 1.00 86.38 178 ILE A O 1
ATOM 1382 N N . SER A 1 179 ? 0.421 1.534 -2.997 1.00 85.12 179 SER A N 1
ATOM 1383 C CA . SER A 1 179 ? 1.747 1.136 -3.477 1.00 85.12 179 SER A CA 1
ATOM 1384 C C . SER A 1 179 ? 1.656 0.268 -4.726 1.00 85.12 179 SER A C 1
ATOM 1386 O O . SER A 1 179 ? 2.437 0.461 -5.649 1.00 85.12 179 SER A O 1
ATOM 1388 N N . TRP A 1 180 ? 0.695 -0.660 -4.790 1.00 84.75 180 TRP A N 1
ATOM 1389 C CA . TRP A 1 180 ? 0.465 -1.468 -5.989 1.00 84.75 180 TRP A CA 1
ATOM 1390 C C . TRP A 1 180 ? 0.061 -0.606 -7.188 1.00 84.75 180 TRP A C 1
ATOM 1392 O O . TRP A 1 180 ? 0.602 -0.786 -8.278 1.00 84.75 180 TRP A O 1
ATOM 1402 N N . TRP A 1 181 ? -0.837 0.359 -6.980 1.00 84.44 181 TRP A N 1
ATOM 1403 C CA . TRP A 1 181 ? -1.280 1.269 -8.030 1.00 84.44 181 TRP A CA 1
ATOM 1404 C C . TRP A 1 181 ? -0.147 2.183 -8.512 1.00 84.44 181 TRP A C 1
ATOM 1406 O O . TRP A 1 181 ? 0.125 2.222 -9.708 1.00 84.44 181 TRP A O 1
ATOM 1416 N N . LEU A 1 182 ? 0.549 2.880 -7.609 1.00 81.94 182 LEU A N 1
ATOM 1417 C CA . LEU A 1 182 ? 1.626 3.805 -7.978 1.00 81.94 182 LEU A CA 1
ATOM 1418 C C . LEU A 1 182 ? 2.799 3.076 -8.635 1.00 81.94 182 LEU A C 1
ATOM 1420 O O . LEU A 1 182 ? 3.191 3.435 -9.743 1.00 81.94 182 LEU A O 1
ATOM 1424 N N . LEU A 1 183 ? 3.327 2.028 -7.995 1.00 78.31 183 LEU A N 1
ATOM 1425 C CA . LEU A 1 183 ? 4.465 1.290 -8.544 1.00 78.31 183 LEU A CA 1
ATOM 1426 C C . LEU A 1 183 ? 4.092 0.618 -9.864 1.00 78.31 183 LEU A C 1
ATOM 1428 O O . LEU A 1 183 ? 4.838 0.721 -10.826 1.00 78.31 183 LEU A O 1
ATOM 1432 N N . GLY A 1 184 ? 2.898 0.036 -9.979 1.00 78.94 184 GLY A N 1
ATOM 1433 C CA . GLY A 1 184 ? 2.465 -0.555 -11.242 1.00 78.94 184 GLY A CA 1
ATOM 1434 C C . GLY A 1 184 ? 2.354 0.447 -12.402 1.00 78.94 184 GLY A C 1
ATOM 1435 O O . GLY A 1 184 ? 2.451 0.034 -13.553 1.00 78.94 184 GLY A O 1
ATOM 1436 N N . ASN A 1 185 ? 2.185 1.748 -12.133 1.00 76.25 185 ASN A N 1
ATOM 1437 C CA . ASN A 1 185 ? 2.187 2.786 -13.172 1.00 76.25 185 ASN A CA 1
ATOM 1438 C C . ASN A 1 185 ? 3.582 3.348 -13.469 1.00 76.25 185 ASN A C 1
ATOM 1440 O O . ASN A 1 185 ? 3.841 3.713 -14.613 1.00 76.25 185 ASN A O 1
ATOM 1444 N N . VAL A 1 186 ? 4.456 3.403 -12.465 1.00 73.56 186 VAL A N 1
ATOM 1445 C CA . VAL A 1 186 ? 5.802 3.990 -12.561 1.00 73.56 186 VAL A CA 1
ATOM 1446 C C . VAL A 1 186 ? 6.840 2.976 -13.060 1.00 73.56 186 VAL A C 1
ATOM 1448 O O . VAL A 1 186 ? 7.836 3.354 -13.670 1.00 73.56 186 VAL A O 1
ATOM 1451 N N . THR A 1 187 ? 6.630 1.679 -12.832 1.00 74.94 187 THR A N 1
ATOM 1452 C CA . THR A 1 187 ? 7.601 0.640 -13.187 1.00 74.94 187 THR A CA 1
ATOM 1453 C C . THR A 1 187 ? 7.523 0.265 -14.668 1.00 74.94 187 THR A C 1
ATOM 1455 O O . THR A 1 187 ? 6.544 -0.325 -15.127 1.00 74.94 187 THR A O 1
ATOM 1458 N N . TYR A 1 188 ? 8.604 0.539 -15.401 1.00 69.69 188 TYR A N 1
ATOM 1459 C CA . TYR A 1 188 ? 8.724 0.263 -16.836 1.00 69.69 188 TYR A CA 1
ATOM 1460 C C . TYR A 1 188 ? 9.231 -1.156 -17.154 1.00 69.69 188 TYR A C 1
ATOM 1462 O O . TYR A 1 188 ? 8.843 -1.727 -18.168 1.00 69.69 188 TYR A O 1
ATOM 1470 N N . ASN A 1 189 ? 10.059 -1.763 -16.294 1.00 75.69 189 ASN A N 1
ATOM 1471 C CA . ASN A 1 189 ? 10.738 -3.039 -16.572 1.00 75.69 189 ASN A CA 1
ATOM 1472 C C . ASN A 1 189 ? 10.264 -4.188 -15.659 1.00 75.69 189 ASN A C 1
ATOM 1474 O O . ASN A 1 189 ? 10.121 -4.009 -14.445 1.00 75.69 189 ASN A O 1
ATOM 1478 N N . LEU A 1 190 ? 10.086 -5.396 -16.210 1.00 72.56 190 LEU A N 1
ATOM 1479 C CA . LEU A 1 190 ? 9.648 -6.573 -15.446 1.00 72.56 190 LEU A CA 1
ATOM 1480 C C . LEU A 1 190 ? 10.668 -7.016 -14.388 1.00 72.56 190 LEU A C 1
ATOM 1482 O O . LEU A 1 190 ? 10.290 -7.351 -13.267 1.00 72.56 190 LEU A O 1
ATOM 1486 N N . GLY A 1 191 ? 11.963 -6.971 -14.699 1.00 71.44 191 GLY A N 1
ATOM 1487 C CA . GLY A 1 191 ? 13.033 -7.256 -13.739 1.00 71.44 191 GLY A CA 1
ATOM 1488 C C . GLY A 1 191 ? 13.083 -6.236 -12.599 1.00 71.44 191 GLY A C 1
ATOM 1489 O O . GLY A 1 191 ? 13.482 -6.559 -11.475 1.00 71.44 191 GLY A O 1
ATOM 1490 N N . LEU A 1 192 ? 12.622 -5.007 -12.848 1.00 72.50 192 LEU A N 1
ATOM 1491 C CA . LEU A 1 192 ? 12.460 -4.021 -11.792 1.00 72.50 192 LEU A CA 1
ATOM 1492 C C . LEU A 1 192 ? 11.215 -4.299 -10.938 1.00 72.50 192 LEU A C 1
ATOM 1494 O O . LEU A 1 192 ? 11.306 -4.304 -9.705 1.00 72.50 192 LEU A O 1
ATOM 1498 N N . ALA A 1 193 ? 10.090 -4.620 -11.578 1.00 76.69 193 ALA A N 1
ATOM 1499 C CA . ALA A 1 193 ? 8.856 -5.015 -10.901 1.00 76.69 193 ALA A CA 1
ATOM 1500 C C . ALA A 1 193 ? 9.074 -6.227 -9.980 1.00 76.69 193 ALA A C 1
ATOM 1502 O O . ALA A 1 193 ? 8.708 -6.192 -8.804 1.00 76.69 193 ALA A O 1
ATOM 1503 N N . ALA A 1 194 ? 9.784 -7.251 -10.464 1.00 74.75 194 ALA A N 1
ATOM 1504 C CA . ALA A 1 194 ? 10.101 -8.468 -9.719 1.00 74.75 194 ALA A CA 1
ATOM 1505 C C . ALA A 1 194 ? 10.898 -8.215 -8.427 1.00 74.75 194 ALA A C 1
ATOM 1507 O O . ALA A 1 194 ? 10.833 -9.018 -7.496 1.00 74.75 194 ALA A O 1
ATOM 1508 N N . ARG A 1 195 ? 11.626 -7.096 -8.336 1.00 77.12 195 ARG A N 1
ATOM 1509 C CA . ARG A 1 195 ? 12.367 -6.686 -7.133 1.00 77.12 195 ARG A CA 1
ATOM 1510 C C . ARG A 1 195 ? 11.538 -5.768 -6.240 1.00 77.12 195 ARG A C 1
ATOM 1512 O O . ARG A 1 195 ? 11.514 -5.947 -5.023 1.00 77.12 195 ARG A O 1
ATOM 1519 N N . GLN A 1 196 ? 10.836 -4.803 -6.831 1.00 78.12 196 GLN A N 1
ATOM 1520 C CA . GLN A 1 196 ? 10.005 -3.845 -6.097 1.00 78.12 196 GLN A CA 1
ATOM 1521 C C . GLN A 1 196 ? 8.790 -4.513 -5.435 1.00 78.12 196 GLN A C 1
ATOM 1523 O O . GLN A 1 196 ? 8.415 -4.125 -4.324 1.00 78.12 196 GLN A O 1
ATOM 1528 N N . LYS A 1 197 ? 8.231 -5.575 -6.039 1.00 82.69 197 LYS A N 1
ATOM 1529 C CA . LYS A 1 197 ? 7.093 -6.327 -5.480 1.00 82.69 197 LYS A CA 1
ATOM 1530 C C . LYS A 1 197 ? 7.356 -6.811 -4.049 1.00 82.69 197 LYS A C 1
ATOM 1532 O O . LYS A 1 197 ? 6.460 -6.748 -3.211 1.00 82.69 197 LYS A O 1
ATOM 1537 N N . TRP A 1 198 ? 8.593 -7.208 -3.729 1.00 81.88 198 TRP A N 1
ATOM 1538 C CA . TRP A 1 198 ? 8.973 -7.743 -2.414 1.00 81.88 198 TRP A CA 1
ATOM 1539 C C . TRP A 1 198 ? 8.832 -6.740 -1.268 1.00 81.88 198 TRP A C 1
ATOM 1541 O O . TRP A 1 198 ? 8.806 -7.135 -0.105 1.00 81.88 198 TRP A O 1
ATOM 1551 N N . MET A 1 199 ? 8.716 -5.447 -1.574 1.00 82.44 199 MET A N 1
ATOM 1552 C CA . MET A 1 199 ? 8.508 -4.402 -0.569 1.00 82.44 199 MET A CA 1
ATOM 1553 C C . MET A 1 199 ? 7.036 -4.259 -0.190 1.00 82.44 199 MET A C 1
ATOM 1555 O O . MET A 1 199 ? 6.729 -3.891 0.940 1.00 82.44 199 MET A O 1
ATOM 1559 N N . VAL A 1 200 ? 6.130 -4.580 -1.115 1.00 82.31 200 VAL A N 1
ATOM 1560 C CA . VAL A 1 200 ? 4.675 -4.484 -0.929 1.00 82.31 200 VAL A CA 1
ATOM 1561 C C . VAL A 1 200 ? 4.084 -5.830 -0.500 1.00 82.31 200 VAL A C 1
ATOM 1563 O O . VAL A 1 200 ? 3.139 -5.879 0.289 1.00 82.31 200 VAL A O 1
ATOM 1566 N N . LEU A 1 201 ? 4.677 -6.935 -0.959 1.00 83.75 201 LEU A N 1
ATOM 1567 C CA . LEU A 1 201 ? 4.168 -8.291 -0.765 1.00 83.75 201 LEU A CA 1
ATOM 1568 C C . LEU A 1 201 ? 3.913 -8.683 0.704 1.00 83.75 201 LEU A C 1
ATOM 1570 O O . LEU A 1 201 ? 2.842 -9.231 0.971 1.00 83.75 201 LEU A O 1
ATOM 1574 N N . PRO A 1 202 ? 4.796 -8.379 1.684 1.00 83.50 202 PRO A N 1
ATOM 1575 C CA . PRO A 1 202 ? 4.538 -8.723 3.084 1.00 83.50 202 PRO A CA 1
ATOM 1576 C C . PRO A 1 202 ? 3.253 -8.084 3.620 1.00 83.50 202 PRO A C 1
ATOM 1578 O O . PRO A 1 202 ? 2.504 -8.717 4.364 1.00 83.50 202 PRO A O 1
ATOM 1581 N N . PHE A 1 203 ? 2.957 -6.850 3.207 1.00 83.50 203 PHE A N 1
ATOM 1582 C CA . PHE A 1 203 ? 1.746 -6.141 3.612 1.00 83.50 203 PHE A CA 1
ATOM 1583 C C . PHE A 1 203 ? 0.501 -6.752 2.976 1.00 83.50 203 PHE A C 1
ATOM 1585 O O . PHE A 1 203 ? -0.482 -6.981 3.678 1.00 83.50 203 PHE A O 1
ATOM 1592 N N . VAL A 1 204 ? 0.567 -7.091 1.684 1.00 80.19 204 VAL A N 1
ATOM 1593 C CA . VAL A 1 204 ? -0.509 -7.800 0.972 1.00 80.19 204 VAL A CA 1
ATOM 1594 C C . VAL A 1 204 ? -0.826 -9.116 1.681 1.00 80.19 204 VAL A C 1
ATOM 1596 O O . VAL A 1 204 ? -1.975 -9.360 2.042 1.00 80.19 204 VAL A O 1
ATOM 1599 N N . VAL A 1 205 ? 0.189 -9.934 1.968 1.00 80.38 205 VAL A N 1
ATOM 1600 C CA . VAL A 1 205 ? 0.017 -11.231 2.640 1.00 80.38 205 VAL A CA 1
ATOM 1601 C C . VAL A 1 205 ? -0.580 -11.069 4.038 1.00 80.38 205 VAL A C 1
ATOM 1603 O O . VAL A 1 205 ? -1.523 -11.784 4.381 1.00 80.38 205 VAL A O 1
ATOM 1606 N N . VAL A 1 206 ? -0.094 -10.124 4.849 1.00 80.19 206 VAL A N 1
ATOM 1607 C CA . VAL A 1 206 ? -0.632 -9.913 6.204 1.00 80.19 206 VAL A CA 1
ATOM 1608 C C . VAL A 1 206 ? -2.074 -9.416 6.168 1.00 80.19 206 VAL A C 1
ATOM 1610 O O . VAL A 1 206 ? -2.893 -9.905 6.947 1.00 80.19 206 VAL A O 1
ATOM 1613 N N . VAL A 1 207 ? -2.414 -8.500 5.259 1.00 76.44 207 VAL A N 1
ATOM 1614 C CA . VAL A 1 207 ? -3.796 -8.030 5.077 1.00 76.44 207 VAL A CA 1
ATOM 1615 C C . VAL A 1 207 ? -4.703 -9.192 4.678 1.00 76.44 207 VAL A C 1
ATOM 1617 O O . VAL A 1 207 ? -5.745 -9.392 5.297 1.00 76.44 207 VAL A O 1
ATOM 1620 N N . LEU A 1 208 ? -4.279 -10.018 3.723 1.00 74.25 208 LEU A N 1
ATOM 1621 C CA . LEU A 1 208 ? -5.023 -11.200 3.288 1.00 74.25 208 LEU A CA 1
ATOM 1622 C C . LEU A 1 208 ? -5.229 -12.208 4.437 1.00 74.25 208 LEU A C 1
ATOM 1624 O O . LEU A 1 208 ? -6.345 -12.683 4.669 1.00 74.25 208 LEU A O 1
ATOM 1628 N N . ILE A 1 209 ? -4.189 -12.497 5.224 1.00 74.50 209 ILE A N 1
ATOM 1629 C CA . ILE A 1 209 ? -4.304 -13.371 6.403 1.00 74.50 209 ILE A CA 1
ATOM 1630 C C . ILE A 1 209 ? -5.246 -12.754 7.444 1.00 74.50 209 ILE A C 1
ATOM 1632 O O . ILE A 1 209 ? -6.108 -13.455 7.983 1.00 74.50 209 ILE A O 1
ATOM 1636 N N . ALA A 1 210 ? -5.127 -11.454 7.711 1.00 72.00 210 ALA A N 1
ATOM 1637 C CA . ALA A 1 210 ? -5.999 -10.735 8.632 1.00 72.00 210 ALA A CA 1
ATOM 1638 C C . ALA A 1 210 ? -7.473 -10.816 8.204 1.00 72.00 210 ALA A C 1
ATOM 1640 O O . ALA A 1 210 ? -8.334 -11.082 9.047 1.00 72.00 210 ALA A O 1
ATOM 1641 N N . MET A 1 211 ? -7.754 -10.683 6.903 1.00 67.31 211 MET A N 1
ATOM 1642 C CA . MET A 1 211 ? -9.093 -10.877 6.334 1.00 67.31 211 MET A CA 1
ATOM 1643 C C . MET A 1 211 ? -9.604 -12.306 6.568 1.00 67.31 211 MET A C 1
ATOM 1645 O O . MET A 1 211 ? -10.747 -12.500 6.982 1.00 67.31 211 MET A O 1
ATOM 1649 N N . SER A 1 212 ? -8.753 -13.318 6.376 1.00 66.56 212 SER A N 1
ATOM 1650 C CA . SER A 1 212 ? -9.138 -14.725 6.566 1.00 66.56 212 SER A CA 1
ATOM 1651 C C . SER A 1 212 ? -9.458 -15.086 8.028 1.00 66.56 212 SER A C 1
ATOM 1653 O O . SER A 1 212 ? -10.372 -15.874 8.287 1.00 66.56 212 SER A O 1
ATOM 1655 N N . ARG A 1 213 ? -8.746 -14.497 9.002 1.00 65.31 213 ARG A N 1
ATOM 1656 C CA . ARG A 1 213 ? -8.969 -14.750 10.438 1.00 65.31 213 ARG A CA 1
ATOM 1657 C C . ARG A 1 213 ? -10.262 -14.120 10.941 1.00 65.31 213 ARG A C 1
ATOM 1659 O O . ARG A 1 213 ? -10.984 -14.763 11.701 1.00 65.31 213 ARG A O 1
ATOM 1666 N N . SER A 1 214 ? -10.574 -12.907 10.482 1.00 59.69 214 SER A N 1
ATOM 1667 C CA . SER A 1 214 ? -11.830 -12.227 10.826 1.00 59.69 214 SER A CA 1
ATOM 1668 C C . SER A 1 214 ? -13.046 -13.086 10.439 1.00 59.69 214 SER A C 1
ATOM 1670 O O . SER A 1 214 ? -13.950 -13.306 11.247 1.00 59.69 214 SER A O 1
ATOM 1672 N N . TYR A 1 215 ? -12.987 -13.721 9.262 1.00 55.94 215 TYR A N 1
ATOM 1673 C CA . TYR A 1 215 ? -14.010 -14.657 8.787 1.00 55.94 215 TYR A CA 1
ATOM 1674 C C . TYR A 1 215 ? -14.172 -15.910 9.671 1.00 55.94 215 TYR A C 1
ATOM 1676 O O . TYR A 1 215 ? -15.293 -16.349 9.948 1.00 55.94 215 TYR A O 1
ATOM 1684 N N . ALA A 1 216 ? -13.068 -16.507 10.134 1.00 58.44 216 ALA A N 1
ATOM 1685 C CA . ALA A 1 216 ? -13.115 -17.712 10.967 1.00 58.44 216 ALA A CA 1
ATOM 1686 C C . ALA A 1 216 ? -13.811 -17.460 12.318 1.00 58.44 216 ALA A C 1
ATOM 1688 O O . ALA A 1 216 ? -14.614 -18.287 12.771 1.00 58.44 216 ALA A O 1
ATOM 1689 N N . HIS A 1 217 ? -13.559 -16.303 12.936 1.00 59.56 217 HIS A N 1
ATOM 1690 C CA . HIS A 1 217 ? -14.213 -15.911 14.184 1.00 59.56 217 HIS A CA 1
ATOM 1691 C C . HIS A 1 217 ? -15.714 -15.659 13.996 1.00 59.56 217 HIS A C 1
ATOM 1693 O O . HIS A 1 217 ? -16.521 -16.195 14.760 1.00 59.56 217 HIS A O 1
ATOM 1699 N N . GLU A 1 218 ? -16.108 -14.931 12.948 1.00 61.97 218 GLU A N 1
ATOM 1700 C CA . GLU A 1 218 ? -17.516 -14.609 12.679 1.00 61.97 218 GLU A CA 1
ATOM 1701 C C . GLU A 1 218 ? -18.352 -15.867 12.384 1.00 61.97 218 GLU A C 1
ATOM 1703 O O . GLU A 1 218 ? -19.457 -16.027 12.907 1.00 61.97 218 GLU A O 1
ATOM 1708 N N . ARG A 1 219 ? -17.795 -16.836 11.645 1.00 60.28 219 ARG A N 1
ATOM 1709 C CA . ARG A 1 219 ? -18.460 -18.121 11.362 1.00 60.28 219 ARG A CA 1
ATOM 1710 C C . ARG A 1 219 ? -18.661 -18.973 12.617 1.00 60.28 219 ARG A C 1
ATOM 1712 O O . ARG A 1 219 ? -19.689 -19.642 12.749 1.00 60.28 219 ARG A O 1
ATOM 1719 N N . THR A 1 220 ? -17.694 -18.964 13.531 1.00 66.38 220 THR A N 1
ATOM 1720 C CA . THR A 1 220 ? -17.785 -19.704 14.800 1.00 66.38 220 THR A CA 1
ATOM 1721 C C . THR A 1 220 ? -18.829 -19.066 15.716 1.00 66.38 220 THR A C 1
ATOM 1723 O O . THR A 1 220 ? -19.683 -19.770 16.259 1.00 66.38 220 THR A O 1
ATOM 1726 N N . ALA A 1 221 ? -18.841 -17.732 15.798 1.00 67.94 221 ALA A N 1
ATOM 1727 C CA . ALA A 1 221 ? -19.829 -16.973 16.561 1.00 67.94 221 ALA A CA 1
ATOM 1728 C C . ALA A 1 221 ? -21.257 -17.139 16.009 1.00 67.94 221 ALA A C 1
ATOM 1730 O O . ALA A 1 221 ? -22.191 -17.368 16.778 1.00 67.94 221 ALA A O 1
ATOM 1731 N N . LEU A 1 222 ? -21.442 -17.103 14.683 1.00 72.94 222 LEU A N 1
ATOM 1732 C CA . LEU A 1 222 ? -22.745 -17.331 14.050 1.00 72.94 222 LEU A CA 1
ATOM 1733 C C . LEU A 1 222 ? -23.267 -18.748 14.329 1.00 72.94 222 LEU A C 1
ATOM 1735 O O . LEU A 1 222 ? -24.433 -18.924 14.674 1.00 72.94 222 LEU A O 1
ATOM 1739 N N . ARG A 1 223 ? -22.401 -19.765 14.243 1.00 76.00 223 ARG A N 1
ATOM 1740 C CA . ARG A 1 223 ? -22.760 -21.155 14.575 1.00 76.00 223 ARG A CA 1
ATOM 1741 C C . ARG A 1 223 ? -23.145 -21.322 16.043 1.00 76.00 223 ARG A C 1
ATOM 1743 O O . ARG A 1 223 ? -24.086 -22.056 16.329 1.00 76.00 223 ARG A O 1
ATOM 1750 N N . ALA A 1 224 ? -22.453 -20.644 16.957 1.00 74.31 224 ALA A N 1
ATOM 1751 C CA . ALA A 1 224 ? -22.817 -20.633 18.371 1.00 74.31 224 ALA A CA 1
ATOM 1752 C C . ALA A 1 224 ? -24.193 -19.977 18.595 1.00 74.31 224 ALA A C 1
ATOM 1754 O O . ALA A 1 224 ? -25.032 -20.555 19.282 1.00 74.31 224 ALA A O 1
ATOM 1755 N N . ARG A 1 225 ? -24.472 -18.839 17.941 1.00 76.50 225 ARG A N 1
ATOM 1756 C CA . ARG A 1 225 ? -25.784 -18.163 18.000 1.00 76.50 225 ARG A CA 1
ATOM 1757 C C . ARG A 1 225 ? -26.921 -19.027 17.451 1.00 76.50 225 ARG A C 1
ATOM 1759 O O . ARG A 1 225 ? -27.962 -19.123 18.087 1.00 76.50 225 ARG A O 1
ATOM 1766 N N . LEU A 1 226 ? -26.710 -19.708 16.324 1.00 79.38 226 LEU A N 1
ATOM 1767 C CA . LEU A 1 226 ? -27.702 -20.623 15.743 1.00 79.38 226 LEU A CA 1
ATOM 1768 C C . LEU A 1 226 ? -27.981 -21.838 16.644 1.00 79.38 226 LEU A C 1
ATOM 1770 O O . LEU A 1 226 ? -29.115 -22.303 16.708 1.00 79.38 226 LEU A O 1
ATOM 1774 N N . ARG A 1 227 ? -26.968 -22.346 17.361 1.00 78.31 227 ARG A N 1
ATOM 1775 C CA . ARG A 1 227 ? -27.142 -23.426 18.350 1.00 78.31 227 ARG A CA 1
ATOM 1776 C C . ARG A 1 227 ? -27.923 -22.970 19.582 1.00 78.31 227 ARG A C 1
ATOM 1778 O O . ARG A 1 227 ? -28.747 -23.730 20.074 1.00 78.31 227 ARG A O 1
ATOM 1785 N N . LEU A 1 228 ? -27.675 -21.751 20.061 1.00 77.44 228 LEU A N 1
ATOM 1786 C CA . LEU A 1 228 ? -28.421 -21.169 21.180 1.00 77.44 228 LEU A CA 1
ATOM 1787 C C . LEU A 1 228 ? -29.878 -20.897 20.798 1.00 77.44 228 LEU A C 1
ATOM 1789 O O . LEU A 1 228 ? -30.764 -21.254 21.559 1.00 77.44 228 LEU A O 1
ATOM 1793 N N . HIS A 1 229 ? -30.124 -20.368 19.596 1.00 74.94 229 HIS A N 1
ATOM 1794 C CA . HIS A 1 229 ? -31.482 -20.123 19.113 1.00 74.94 229 HIS A CA 1
ATOM 1795 C C . HIS A 1 229 ? -32.299 -21.415 18.967 1.00 74.94 229 HIS A C 1
ATOM 1797 O O . HIS A 1 229 ? -33.457 -21.448 19.363 1.00 74.94 229 HIS A O 1
ATOM 1803 N N . LYS A 1 230 ? -31.689 -22.505 18.474 1.00 73.75 230 LYS A N 1
ATOM 1804 C CA . LYS A 1 230 ? -32.355 -23.818 18.438 1.00 73.75 230 LYS A CA 1
ATOM 1805 C C . LYS A 1 230 ? -32.721 -24.342 19.831 1.00 73.75 230 LYS A C 1
ATOM 1807 O O . LYS A 1 230 ? -33.796 -24.890 19.984 1.00 73.75 230 LYS A O 1
ATOM 1812 N N . ARG A 1 231 ? -31.872 -24.123 20.842 1.00 69.12 231 ARG A N 1
ATOM 1813 C CA . ARG A 1 231 ? -32.134 -24.548 22.232 1.00 69.12 231 ARG A CA 1
ATOM 1814 C C . ARG A 1 231 ? -33.189 -23.723 22.973 1.00 69.12 231 ARG A C 1
ATOM 1816 O O . ARG A 1 231 ? -33.635 -24.157 24.018 1.00 69.12 231 ARG A O 1
ATOM 1823 N N . THR A 1 232 ? -33.514 -22.521 22.502 1.00 68.75 232 THR A N 1
ATOM 1824 C CA . THR A 1 232 ? -34.549 -21.661 23.109 1.00 68.75 232 THR A CA 1
ATOM 1825 C C . THR A 1 232 ? -35.928 -21.827 22.471 1.00 68.75 232 THR A C 1
ATOM 1827 O O . THR A 1 232 ? -36.882 -21.224 22.946 1.00 68.75 232 THR A O 1
ATOM 1830 N N . VAL A 1 233 ? -36.010 -22.551 21.351 1.00 66.44 233 VAL A N 1
ATOM 1831 C CA . VAL A 1 233 ? -37.247 -22.768 20.578 1.00 66.44 233 VAL A CA 1
ATOM 1832 C C . VAL A 1 233 ? -37.787 -24.199 20.763 1.00 66.44 233 VAL A C 1
ATOM 1834 O O . VAL A 1 233 ? -38.947 -24.445 20.449 1.00 66.44 233 VAL A O 1
ATOM 1837 N N . GLU A 1 234 ? -36.969 -25.112 21.294 1.00 53.72 234 GLU A N 1
ATOM 1838 C CA . GLU A 1 234 ? -37.378 -26.411 21.863 1.00 53.72 234 GLU A CA 1
ATOM 1839 C C . GLU A 1 234 ? -37.708 -26.257 23.352 1.00 53.72 234 GLU A C 1
ATOM 1841 O O . GLU A 1 234 ? -38.676 -26.910 23.800 1.00 53.72 234 GLU A O 1
#

Solvent-accessible surface area (backbone atoms only — not comparable to full-atom values): 12470 Å² total; per-residue (Å²): 106,72,67,33,53,52,35,46,58,55,21,31,70,43,62,89,83,26,55,69,43,46,53,54,22,40,52,56,27,42,76,76,44,45,69,63,31,48,45,42,36,54,10,47,25,51,6,47,64,74,46,72,81,62,57,69,66,59,45,48,51,53,29,50,52,28,50,51,50,46,68,55,49,51,56,56,52,29,65,75,65,71,42,60,98,46,74,63,41,53,31,50,52,58,43,60,72,50,57,79,71,61,79,89,50,91,49,64,36,71,84,43,59,70,73,59,18,45,47,40,35,70,38,42,53,37,52,91,69,36,94,46,75,69,40,30,54,50,1,49,53,22,48,52,50,52,51,53,51,49,57,42,59,68,69,48,74,68,66,8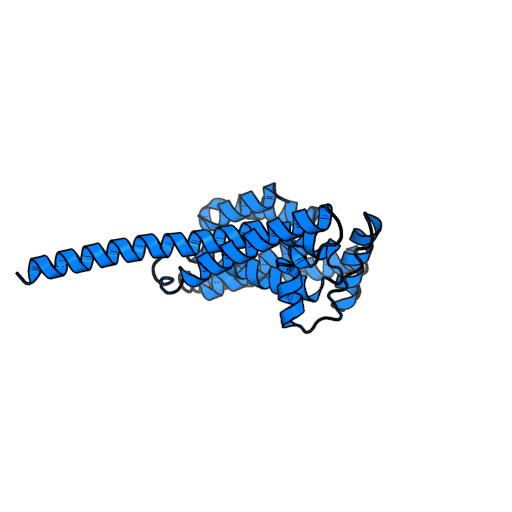3,86,82,59,92,54,44,48,29,49,33,21,42,43,34,27,33,51,51,46,47,54,51,47,29,70,51,46,46,38,47,62,55,24,61,57,56,39,67,76,44,45,64,43,46,53,50,42,48,50,52,43,49,51,47,36,55,54,53,54,51,52,51,52,52,50,55,54,52,53,55,66,74,74,110

Mean predicted aligned error: 10.63 Å

Foldseek 3Di:
DVQLVVLLLVCLQPVVPSVVSLVVSLVVCCVPPVVLSLLLLCLLLQLLVVLPPDDPVVSCVSNVVSVVCNVVVVVVVCVVQVFDPDLQSVLVSVCVVPVVPDDDDPDWLQPDDLVVLLCLLQQPPACVNDPDPVRNVLNVVSVVVVVLLVVLVVLLPDFLDDDPSSSSLSSLVSSLVSLSNSCSNSDTGSVVSSVSNVVSVVSSVVSSVVSNVRSVVVVVVVVVVVVVVVVVVD

Sequence (234 aa):
MMLATGMLLWFAKNPSRHLMLLLSALTIMLLVRPHMALMFLIALGVGNILTGRMSLIAKIGFTFLSVLLVAFLLPALMDLFNIGSDLNDIAQYIESRQEIIEGGSSIILSEMVWPARLFAFLFRPLIFEGGNAIALVAGIENTILVTFMLLILLKARKGFRHDPDLPGKMVLLSYAVISWWLLGNVTYNLGLAARQKWMVLPFVVVVLIAMSRSYAHERTALRARLRLHKRTVE

Secondary structure (DSSP, 8-state):
-HHHHHHHHHHHH-TTT-HHHHHHHHHHHHHH-HHHHHHHHHHHHHHHHHH--S-HHHHHHHHHHHHHHHHHHHHHHHHHHT--SSHHHHHHHHHHHHHTTS---S-BSTTS-HHHHHHHHHHPSPGGG-SSHHHHHHHHHHHHHHHHHHHHHHHTSS--SS-TTHHHHHHHHHHHHHHHHHHHHH--BHHHHHHHHHHHHHHHHHHHHHHHHHHHHHHHHHHHHHHHHHHHH-

Organism: NCBI:txid2028108

pLDDT: mean 74.37, std 9.37, range [46.56, 88.69]